Protein AF-A0A412ICL3-F1 (afdb_monomer_lite)

Structure (mmCIF, N/CA/C/O backbone):
data_AF-A0A412ICL3-F1
#
_entry.id   AF-A0A412ICL3-F1
#
loop_
_atom_site.group_PDB
_atom_site.id
_atom_site.type_symbol
_atom_site.label_atom_id
_atom_site.label_alt_id
_atom_site.label_comp_id
_atom_site.label_asym_id
_atom_site.label_entity_id
_atom_site.label_seq_id
_atom_site.pdbx_PDB_ins_code
_atom_site.Cartn_x
_atom_site.Cartn_y
_atom_site.Cartn_z
_atom_site.occupancy
_atom_site.B_iso_or_equiv
_atom_site.auth_seq_id
_atom_site.auth_comp_id
_atom_site.auth_asym_id
_atom_site.auth_atom_id
_atom_site.pdbx_PDB_model_num
ATOM 1 N N . MET A 1 1 ? 5.423 -1.480 -35.563 1.00 54.31 1 MET A N 1
ATOM 2 C CA . MET A 1 1 ? 4.633 -1.264 -34.331 1.00 54.31 1 MET A CA 1
ATOM 3 C C . MET A 1 1 ? 5.601 -0.682 -33.311 1.00 54.31 1 MET A C 1
ATOM 5 O O . MET A 1 1 ? 6.610 -1.328 -33.075 1.00 54.31 1 MET A O 1
ATOM 9 N N . THR A 1 2 ? 5.380 0.537 -32.817 1.00 77.00 2 THR A N 1
ATOM 10 C CA . THR A 1 2 ? 6.295 1.221 -31.877 1.00 77.00 2 THR A CA 1
ATOM 11 C C . THR A 1 2 ? 6.425 0.423 -30.576 1.00 77.00 2 THR A C 1
ATOM 13 O O . THR A 1 2 ? 5.401 -0.016 -30.040 1.00 77.00 2 THR A O 1
ATOM 16 N N . ARG A 1 3 ? 7.649 0.206 -30.070 1.00 87.50 3 ARG A N 1
ATOM 17 C CA . ARG A 1 3 ? 7.866 -0.495 -28.790 1.00 87.50 3 ARG A CA 1
ATOM 18 C C . ARG A 1 3 ? 7.231 0.288 -27.637 1.00 87.50 3 ARG A C 1
ATOM 20 O O . ARG A 1 3 ? 7.216 1.519 -27.618 1.00 87.50 3 ARG A O 1
ATOM 27 N N . ASN A 1 4 ? 6.714 -0.437 -26.648 1.00 91.62 4 ASN A N 1
ATOM 28 C CA . ASN A 1 4 ? 6.094 0.129 -25.451 1.00 91.62 4 ASN A CA 1
ATOM 29 C C . ASN A 1 4 ? 6.796 -0.430 -24.208 1.00 91.62 4 ASN A C 1
ATOM 31 O O . ASN A 1 4 ? 6.807 -1.645 -24.014 1.00 91.62 4 ASN A O 1
ATOM 35 N N . ILE A 1 5 ? 7.345 0.453 -23.367 1.00 94.81 5 ILE A N 1
ATOM 36 C CA . ILE A 1 5 ? 8.179 0.045 -22.229 1.00 94.81 5 ILE A CA 1
ATOM 37 C C . ILE A 1 5 ? 7.423 -0.787 -21.192 1.00 94.81 5 ILE A C 1
ATOM 39 O O . ILE A 1 5 ? 8.007 -1.704 -20.640 1.00 94.81 5 ILE A O 1
ATOM 43 N N . GLN A 1 6 ? 6.125 -0.555 -20.968 1.00 95.94 6 GLN A N 1
ATOM 44 C CA . GLN A 1 6 ? 5.335 -1.359 -20.027 1.00 95.94 6 GLN A CA 1
ATOM 45 C C . GLN A 1 6 ? 5.176 -2.799 -20.529 1.00 95.94 6 GLN A C 1
ATOM 47 O O . GLN A 1 6 ? 5.271 -3.746 -19.750 1.00 95.94 6 GLN A O 1
ATOM 52 N N . ARG A 1 7 ? 4.985 -2.989 -21.843 1.00 95.56 7 ARG A N 1
ATOM 53 C CA . ARG A 1 7 ? 4.931 -4.331 -22.448 1.00 95.56 7 ARG A CA 1
ATOM 54 C C . ARG A 1 7 ? 6.282 -5.034 -22.376 1.00 95.56 7 ARG A C 1
ATOM 56 O O . ARG A 1 7 ? 6.314 -6.225 -22.080 1.00 95.56 7 ARG A O 1
ATOM 63 N N . GLU A 1 8 ? 7.370 -4.321 -22.646 1.00 96.50 8 GLU A N 1
ATOM 64 C CA . GLU A 1 8 ? 8.720 -4.887 -22.569 1.00 96.50 8 GLU A CA 1
ATOM 65 C C . GLU A 1 8 ? 9.133 -5.183 -21.118 1.00 96.50 8 GLU A C 1
ATOM 67 O O . GLU A 1 8 ? 9.655 -6.259 -20.853 1.00 96.50 8 GLU A O 1
ATOM 72 N N . PHE A 1 9 ? 8.784 -4.319 -20.160 1.00 97.50 9 PHE A N 1
ATOM 73 C CA . PHE A 1 9 ? 8.940 -4.553 -18.721 1.00 97.50 9 PHE A CA 1
ATOM 74 C C . PHE A 1 9 ? 8.252 -5.849 -18.287 1.00 97.50 9 PHE A C 1
ATOM 76 O O . PHE A 1 9 ? 8.879 -6.703 -17.663 1.00 97.50 9 PHE A O 1
ATOM 83 N N . VAL A 1 10 ? 6.983 -6.037 -18.677 1.00 98.06 10 VAL A N 1
ATOM 84 C CA . VAL A 1 10 ? 6.248 -7.270 -18.371 1.00 98.06 10 VAL A CA 1
ATOM 85 C C . VAL A 1 10 ? 6.953 -8.483 -18.967 1.00 98.06 10 VAL A C 1
ATOM 87 O O . VAL A 1 10 ? 7.160 -9.456 -18.252 1.00 98.06 10 VAL A O 1
ATOM 90 N N . LYS A 1 11 ? 7.346 -8.444 -20.246 1.00 97.31 11 LYS A N 1
ATOM 91 C CA . LYS A 1 11 ? 8.053 -9.568 -20.883 1.00 97.31 11 LYS A CA 1
ATOM 92 C C . LYS A 1 11 ? 9.361 -9.903 -20.169 1.00 97.31 11 LYS A C 1
ATOM 94 O O . LYS A 1 11 ? 9.626 -11.074 -19.937 1.00 97.31 11 LYS A O 1
ATOM 99 N N . TYR A 1 12 ? 10.149 -8.885 -19.834 1.00 98.19 12 TYR A N 1
ATOM 100 C CA . TYR A 1 12 ? 11.478 -9.049 -19.254 1.00 98.19 12 TYR A CA 1
ATOM 101 C C . TYR A 1 12 ? 11.425 -9.605 -17.828 1.00 98.19 12 TYR A C 1
ATOM 103 O O . TYR A 1 12 ? 12.226 -10.460 -17.461 1.00 98.19 12 TYR A O 1
ATOM 111 N N . TYR A 1 13 ? 10.469 -9.140 -17.017 1.00 98.44 13 TYR A N 1
ATOM 112 C CA . TYR A 1 13 ? 10.414 -9.483 -15.597 1.00 98.44 13 TYR A CA 1
ATOM 113 C C . TYR A 1 13 ? 9.442 -10.600 -15.234 1.00 98.44 13 TYR A C 1
ATOM 115 O O . TYR A 1 13 ? 9.528 -11.092 -14.112 1.00 98.44 13 TYR A O 1
ATOM 123 N N . LYS A 1 14 ? 8.554 -11.030 -16.142 1.00 98.00 14 LYS A N 1
ATOM 124 C CA . LYS A 1 14 ? 7.496 -12.004 -15.830 1.00 98.00 14 LYS A CA 1
ATOM 125 C C . LYS A 1 14 ? 8.021 -13.260 -15.138 1.00 98.00 14 LYS A C 1
ATOM 127 O O . LYS A 1 14 ? 7.638 -13.507 -14.003 1.00 98.00 14 LYS A O 1
ATOM 132 N N . GLU A 1 15 ? 8.916 -14.006 -15.781 1.00 98.19 15 GLU A N 1
ATOM 133 C CA . GLU A 1 15 ? 9.411 -15.284 -15.242 1.00 98.19 15 GLU A CA 1
ATOM 134 C C . GLU A 1 15 ? 10.178 -15.088 -13.927 1.00 98.19 15 GLU A C 1
ATOM 136 O O . GLU A 1 15 ? 10.043 -15.859 -12.976 1.00 98.19 15 GLU A O 1
ATOM 141 N N . ARG A 1 16 ? 10.955 -14.003 -13.837 1.00 98.19 16 ARG A N 1
ATOM 142 C CA . ARG A 1 16 ? 11.721 -13.675 -12.633 1.00 98.19 16 ARG A CA 1
ATOM 143 C C . ARG A 1 16 ? 10.814 -13.344 -11.450 1.00 98.19 16 ARG A C 1
ATOM 145 O O . ARG A 1 16 ? 11.056 -13.827 -10.350 1.00 98.19 16 ARG A O 1
ATOM 152 N N . LEU A 1 17 ? 9.789 -12.524 -11.661 1.00 98.50 17 LEU A N 1
ATOM 153 C CA . LEU A 1 17 ? 8.833 -12.151 -10.621 1.00 98.50 17 LEU A CA 1
ATOM 154 C C . LEU A 1 17 ? 7.934 -13.335 -10.238 1.00 98.50 17 LEU A C 1
ATOM 156 O O . LEU A 1 17 ? 7.677 -13.528 -9.051 1.00 98.50 17 LEU A O 1
ATOM 160 N N . GLU A 1 18 ? 7.557 -14.183 -11.198 1.00 97.94 18 GLU A N 1
ATOM 161 C CA . GLU A 1 18 ? 6.859 -15.451 -10.939 1.00 97.94 18 GLU A CA 1
ATOM 162 C C . GLU A 1 18 ? 7.658 -16.361 -10.002 1.00 97.94 18 GLU A C 1
ATOM 164 O O . GLU A 1 18 ? 7.097 -16.896 -9.046 1.00 97.94 18 GLU A O 1
ATOM 169 N N . SER A 1 19 ? 8.983 -16.451 -10.173 1.00 98.00 19 SER A N 1
ATOM 170 C CA . SER A 1 19 ? 9.841 -17.224 -9.259 1.00 98.00 19 SER A CA 1
ATOM 171 C C . SER A 1 19 ? 9.875 -16.689 -7.816 1.00 98.00 19 SER A C 1
ATOM 173 O O . SER A 1 19 ? 10.284 -17.403 -6.904 1.00 98.00 19 SER A O 1
ATOM 175 N N . LEU A 1 20 ? 9.426 -15.448 -7.600 1.00 97.88 20 LEU A N 1
ATOM 176 C CA . LEU A 1 20 ? 9.343 -14.781 -6.295 1.00 97.88 20 LEU A CA 1
ATOM 177 C C . LEU A 1 20 ? 7.907 -14.732 -5.743 1.00 97.88 20 LEU A C 1
ATOM 179 O O . LEU A 1 20 ? 7.641 -14.025 -4.768 1.00 97.88 20 LEU A O 1
ATOM 183 N N . GLY A 1 21 ? 6.980 -15.463 -6.370 1.00 97.00 21 GLY A N 1
ATOM 184 C CA . GLY A 1 21 ? 5.577 -15.554 -5.963 1.00 97.00 21 GLY A CA 1
ATOM 185 C C . GLY A 1 21 ? 4.681 -14.434 -6.494 1.00 97.00 21 GLY A C 1
ATOM 186 O O . GLY A 1 21 ? 3.515 -14.364 -6.112 1.00 97.00 21 GLY A O 1
ATOM 187 N N . PHE A 1 22 ? 5.188 -13.554 -7.363 1.00 98.31 22 PHE A N 1
ATOM 188 C CA . PHE A 1 22 ? 4.353 -12.546 -8.011 1.00 98.31 22 PHE A CA 1
ATOM 189 C C . PHE A 1 22 ? 3.629 -13.125 -9.222 1.00 98.31 22 PHE A C 1
ATOM 191 O O . PHE A 1 22 ? 4.187 -13.861 -10.026 1.00 98.31 22 PHE A O 1
ATOM 198 N N . ILE A 1 23 ? 2.393 -12.702 -9.415 1.00 97.38 23 ILE A N 1
ATOM 199 C CA . ILE A 1 23 ? 1.550 -13.066 -10.540 1.00 97.38 23 ILE A CA 1
ATOM 200 C C . ILE A 1 23 ? 1.339 -11.817 -11.382 1.00 97.38 23 ILE A C 1
ATOM 202 O O . ILE A 1 23 ? 0.954 -10.757 -10.880 1.00 97.38 23 ILE A O 1
ATOM 206 N N . LYS A 1 24 ? 1.556 -11.934 -12.693 1.00 97.44 24 LYS A N 1
ATOM 207 C CA . LYS A 1 24 ? 1.139 -10.891 -13.628 1.00 97.44 24 LYS A CA 1
ATOM 208 C C . LYS A 1 24 ? -0.388 -10.834 -13.660 1.00 97.44 24 LYS A C 1
ATOM 210 O O . LYS A 1 24 ? -1.028 -11.765 -14.145 1.00 97.44 24 LYS A O 1
ATOM 215 N N . VAL A 1 25 ? -0.968 -9.714 -13.232 1.00 96.69 25 VAL A N 1
ATOM 216 C CA . VAL A 1 25 ? -2.426 -9.521 -13.272 1.00 96.69 25 VAL A CA 1
ATOM 217 C C . VAL A 1 25 ? -2.937 -9.615 -14.712 1.00 96.69 25 VAL A C 1
ATOM 219 O O . VAL A 1 25 ? -2.335 -9.033 -15.622 1.00 96.69 25 VAL A O 1
ATOM 222 N N . LYS A 1 26 ? -4.044 -10.331 -14.940 1.00 91.62 26 LYS A N 1
ATOM 223 C CA . LYS A 1 26 ? -4.663 -10.413 -16.269 1.00 91.62 26 LYS A CA 1
ATOM 224 C C . LYS A 1 26 ? -5.126 -9.026 -16.719 1.00 91.62 26 LYS A C 1
ATOM 226 O O . LYS A 1 26 ? -5.848 -8.343 -16.004 1.00 91.62 26 LYS A O 1
ATOM 231 N N . GLY A 1 27 ? -4.730 -8.619 -17.923 1.00 89.69 27 GLY A N 1
ATOM 232 C CA . GLY A 1 27 ? -5.118 -7.334 -18.505 1.00 89.69 27 GLY A CA 1
ATOM 233 C C . GLY A 1 27 ? -3.955 -6.598 -19.163 1.00 89.69 27 GLY A C 1
ATOM 234 O O . GLY A 1 27 ? -2.847 -7.120 -19.285 1.00 89.69 27 GLY A O 1
ATOM 235 N N . ARG A 1 28 ? -4.229 -5.369 -19.616 1.00 91.81 28 ARG A N 1
ATOM 236 C CA . ARG A 1 28 ? -3.257 -4.536 -20.350 1.00 91.81 28 ARG A CA 1
ATOM 237 C C . ARG A 1 28 ? -2.200 -3.880 -19.459 1.00 91.81 28 ARG A C 1
ATOM 239 O O . ARG A 1 28 ? -1.145 -3.501 -19.953 1.00 91.81 28 ARG A O 1
ATOM 246 N N . GLN A 1 29 ? -2.516 -3.701 -18.182 1.00 95.81 29 GLN A N 1
ATOM 247 C CA . GLN A 1 29 ? -1.737 -2.889 -17.253 1.00 95.81 29 GLN A CA 1
ATOM 248 C C . GLN A 1 29 ? -0.547 -3.682 -16.710 1.00 95.81 29 GLN A C 1
ATOM 250 O O . GLN A 1 29 ? -0.670 -4.899 -16.565 1.00 95.81 29 GLN A O 1
ATOM 255 N N . PRO A 1 30 ? 0.587 -3.050 -16.373 1.00 96.88 30 PRO A N 1
ATOM 256 C CA . PRO A 1 30 ? 1.814 -3.751 -15.992 1.00 96.88 30 PRO A CA 1
ATOM 257 C C . PRO A 1 30 ? 1.873 -4.205 -14.520 1.00 96.88 30 PRO A C 1
ATOM 259 O O . PRO A 1 30 ? 2.963 -4.393 -13.995 1.00 96.88 30 PRO A O 1
ATOM 262 N N . TYR A 1 31 ? 0.731 -4.443 -13.864 1.00 97.94 31 TYR A N 1
ATOM 263 C CA . TYR A 1 31 ? 0.708 -4.909 -12.474 1.00 97.94 31 TYR A CA 1
ATOM 264 C C . TYR A 1 31 ? 1.216 -6.340 -12.313 1.00 97.94 31 TYR A C 1
ATOM 266 O O . TYR A 1 31 ? 0.745 -7.261 -12.999 1.00 97.94 31 TYR A O 1
ATOM 274 N N . PHE A 1 32 ? 2.098 -6.506 -11.338 1.00 98.56 32 PHE A N 1
ATOM 275 C CA . PHE A 1 32 ? 2.490 -7.756 -10.710 1.00 98.56 32 PHE A CA 1
ATOM 276 C C . PHE A 1 32 ? 2.055 -7.721 -9.250 1.00 98.56 32 PHE A C 1
ATOM 278 O O . PHE A 1 32 ? 2.282 -6.725 -8.564 1.00 98.56 32 PHE A O 1
ATOM 285 N N . VAL A 1 33 ? 1.442 -8.799 -8.773 1.00 98.12 33 VAL A N 1
ATOM 286 C CA . VAL A 1 33 ? 0.949 -8.879 -7.395 1.00 98.12 33 VAL A CA 1
ATOM 287 C C . VAL A 1 33 ? 1.388 -10.162 -6.719 1.00 98.12 33 VAL A C 1
ATOM 289 O O . VAL A 1 33 ? 1.400 -11.211 -7.352 1.00 98.12 33 VAL A O 1
ATOM 292 N N . ARG A 1 34 ? 1.720 -10.098 -5.435 1.00 97.50 34 ARG A N 1
ATOM 293 C CA . ARG A 1 34 ? 1.995 -11.272 -4.600 1.00 97.50 34 ARG A CA 1
ATOM 294 C C . ARG A 1 34 ? 1.038 -11.252 -3.419 1.00 97.50 34 ARG A C 1
ATOM 296 O O . ARG A 1 34 ? 0.987 -10.259 -2.700 1.00 97.50 34 ARG A O 1
ATOM 303 N N . LEU A 1 35 ? 0.285 -12.333 -3.248 1.00 97.38 35 LEU A N 1
ATOM 304 C CA . LEU A 1 35 ? -0.629 -12.503 -2.124 1.00 97.38 35 LEU A CA 1
ATOM 305 C C . LEU A 1 35 ? 0.128 -13.111 -0.939 1.00 97.38 35 LEU A C 1
ATOM 307 O O . LEU A 1 35 ? 0.885 -14.066 -1.109 1.00 97.38 35 LEU A O 1
ATOM 311 N N . VAL A 1 36 ? -0.094 -12.566 0.249 1.00 97.19 36 VAL A N 1
ATOM 312 C CA . VAL A 1 36 ? 0.479 -13.028 1.511 1.00 97.19 36 VAL A CA 1
ATOM 313 C C . VAL A 1 36 ? -0.666 -13.332 2.473 1.00 97.19 36 VAL A C 1
ATOM 315 O O . VAL A 1 36 ? -1.570 -12.516 2.658 1.00 97.19 36 VAL A O 1
ATOM 318 N N . ASN A 1 37 ? -0.651 -14.540 3.044 1.00 95.00 37 ASN A N 1
ATOM 319 C CA . ASN A 1 37 ? -1.631 -15.030 4.023 1.00 95.00 37 ASN A CA 1
ATOM 320 C C . ASN A 1 37 ? -3.106 -14.890 3.602 1.00 95.00 37 ASN A C 1
ATOM 322 O O . ASN A 1 37 ? -3.981 -14.732 4.445 1.00 95.00 37 ASN A O 1
ATOM 326 N N . ASN A 1 38 ? -3.387 -14.959 2.297 1.00 94.69 38 ASN A N 1
ATOM 327 C CA . ASN A 1 38 ? -4.728 -14.787 1.727 1.00 94.69 38 ASN A CA 1
ATOM 328 C C . ASN A 1 38 ? -5.413 -13.448 2.070 1.00 94.69 38 ASN A C 1
ATOM 330 O O . ASN A 1 38 ? -6.631 -13.339 1.953 1.00 94.69 38 ASN A O 1
ATOM 334 N N . GLU A 1 39 ? -4.658 -12.416 2.464 1.00 96.19 39 GLU A N 1
ATOM 335 C CA . GLU A 1 39 ? -5.253 -11.126 2.840 1.00 96.19 39 GLU A CA 1
ATOM 336 C C . GLU A 1 39 ? -4.421 -9.887 2.486 1.00 96.19 39 GLU A C 1
ATOM 338 O O . GLU A 1 39 ? -5.005 -8.834 2.235 1.00 96.19 39 GLU A O 1
ATOM 343 N N . ILE A 1 40 ? -3.092 -9.994 2.408 1.00 98.19 40 ILE A N 1
ATOM 344 C CA . ILE A 1 40 ? -2.194 -8.875 2.081 1.00 98.19 40 ILE A CA 1
ATOM 345 C C . ILE A 1 40 ? -1.722 -9.000 0.634 1.00 98.19 40 ILE A C 1
ATOM 347 O O . ILE A 1 40 ? -1.344 -10.077 0.177 1.00 98.19 40 ILE A O 1
ATOM 351 N N . ILE A 1 41 ? -1.709 -7.888 -0.092 1.00 98.06 41 ILE A N 1
ATOM 352 C CA . ILE A 1 41 ? -1.363 -7.824 -1.508 1.00 98.06 41 ILE A CA 1
ATOM 353 C C . ILE A 1 41 ? -0.163 -6.901 -1.668 1.00 98.06 41 ILE A C 1
ATOM 355 O O . ILE A 1 41 ? -0.252 -5.691 -1.463 1.00 98.06 41 ILE A O 1
ATOM 359 N N . HIS A 1 42 ? 0.966 -7.470 -2.077 1.00 98.12 42 HIS A N 1
ATOM 360 C CA . HIS A 1 42 ? 2.133 -6.699 -2.493 1.00 98.12 42 HIS A CA 1
ATOM 361 C C . HIS A 1 42 ? 1.988 -6.366 -3.965 1.00 98.12 42 HIS A C 1
ATOM 363 O O . HIS A 1 42 ? 1.773 -7.268 -4.774 1.00 98.12 42 HIS A O 1
ATOM 369 N N . ILE A 1 43 ? 2.118 -5.095 -4.320 1.00 97.81 43 ILE A N 1
ATOM 370 C CA . ILE A 1 43 ? 1.854 -4.599 -5.669 1.00 97.81 43 ILE A CA 1
ATOM 371 C C . ILE A 1 43 ? 3.135 -3.993 -6.225 1.00 97.81 43 ILE A C 1
ATOM 373 O O . ILE A 1 43 ? 3.710 -3.097 -5.620 1.00 97.81 43 ILE A O 1
ATOM 377 N N . LEU A 1 44 ? 3.560 -4.446 -7.399 1.00 97.88 44 LEU A N 1
ATOM 378 C CA . LEU A 1 44 ? 4.651 -3.861 -8.171 1.00 97.88 44 LEU A CA 1
ATOM 379 C C . LEU A 1 44 ? 4.127 -3.504 -9.560 1.00 97.88 44 LEU A C 1
ATOM 381 O O . LEU A 1 44 ? 3.467 -4.316 -10.211 1.00 97.88 44 LEU A O 1
ATOM 385 N N . THR A 1 45 ? 4.424 -2.305 -10.043 1.00 97.44 45 THR A N 1
ATOM 386 C CA . THR A 1 45 ? 4.001 -1.878 -11.378 1.00 97.44 45 THR A CA 1
ATOM 387 C C . THR A 1 45 ? 4.961 -0.854 -11.976 1.00 97.44 45 THR A C 1
ATOM 389 O O . THR A 1 45 ? 5.955 -0.464 -11.361 1.00 97.44 45 THR A O 1
ATOM 392 N N . LEU A 1 46 ? 4.676 -0.456 -13.213 1.00 95.88 46 LEU A N 1
ATOM 393 C CA . LEU A 1 46 ? 5.433 0.546 -13.949 1.00 95.88 46 LEU A CA 1
ATOM 394 C C . LEU A 1 46 ? 4.476 1.576 -14.547 1.00 95.88 46 LEU A C 1
ATOM 396 O O . LEU A 1 46 ? 3.689 1.237 -15.437 1.00 95.88 46 LEU A O 1
ATOM 400 N N . ASP A 1 47 ? 4.577 2.831 -14.122 1.00 93.00 47 ASP A N 1
ATOM 401 C CA . ASP A 1 47 ? 3.881 3.936 -14.778 1.00 93.00 47 ASP A CA 1
ATOM 402 C C . ASP A 1 47 ? 4.772 4.635 -15.812 1.00 93.00 47 ASP A C 1
ATOM 404 O O . ASP A 1 47 ? 6.001 4.508 -15.816 1.00 93.00 47 ASP A O 1
ATOM 408 N N . THR A 1 48 ? 4.145 5.370 -16.728 1.00 91.38 48 THR A N 1
ATOM 409 C CA . THR A 1 48 ? 4.846 6.176 -17.734 1.00 91.38 48 THR A CA 1
ATOM 410 C C . THR A 1 48 ? 4.246 7.567 -17.824 1.00 91.38 48 THR A C 1
ATOM 412 O O . THR A 1 48 ? 3.026 7.716 -17.833 1.00 91.38 48 THR A O 1
ATOM 415 N N . GLY A 1 49 ? 5.098 8.579 -17.972 1.00 84.81 49 GLY A N 1
ATOM 416 C CA . GLY A 1 49 ? 4.680 9.978 -17.966 1.00 84.81 49 GLY A CA 1
ATOM 417 C C . GLY A 1 49 ? 5.337 10.830 -19.047 1.00 84.81 49 GLY A C 1
ATOM 418 O O . GLY A 1 49 ? 6.084 10.349 -19.905 1.00 84.81 49 GLY A O 1
ATOM 419 N N . MET A 1 50 ? 5.049 12.132 -18.991 1.00 77.69 50 MET A N 1
ATOM 420 C CA . MET A 1 50 ? 5.767 13.134 -19.779 1.00 77.69 50 MET A CA 1
ATOM 421 C C . MET A 1 50 ? 7.141 13.382 -19.157 1.00 77.69 50 MET A C 1
ATOM 423 O O . MET A 1 50 ? 7.255 13.548 -17.945 1.00 77.69 50 MET A O 1
ATOM 427 N N . SER A 1 51 ? 8.180 13.409 -19.987 1.00 81.75 51 SER A N 1
ATOM 428 C CA . SER A 1 51 ? 9.541 13.690 -19.538 1.00 81.75 51 SER A CA 1
ATOM 429 C C . SER A 1 51 ? 9.821 15.190 -19.531 1.00 81.75 51 SER A C 1
ATOM 431 O O . SER A 1 51 ? 9.416 15.895 -20.451 1.00 81.75 51 SER A O 1
ATOM 433 N N . ALA A 1 52 ? 10.578 15.656 -18.536 1.00 78.12 52 ALA A N 1
ATOM 434 C CA . ALA A 1 52 ? 11.186 16.988 -18.544 1.00 78.12 52 ALA A CA 1
ATOM 435 C C . ALA A 1 52 ? 12.471 17.056 -19.398 1.00 78.12 52 ALA A C 1
ATOM 437 O O . ALA A 1 52 ? 13.015 18.137 -19.602 1.00 78.12 52 ALA A O 1
ATOM 438 N N . LYS A 1 53 ? 12.978 15.910 -19.877 1.00 82.94 53 LYS A N 1
ATOM 439 C CA . LYS A 1 53 ? 14.196 15.813 -20.682 1.00 82.94 53 LYS A CA 1
ATOM 440 C C . LYS A 1 53 ? 13.833 15.715 -22.161 1.00 82.94 53 LYS A C 1
ATOM 442 O O . LYS A 1 53 ? 13.232 14.730 -22.596 1.00 82.94 53 LYS A O 1
ATOM 447 N N . ASP A 1 54 ? 14.237 16.719 -22.933 1.00 85.44 54 ASP A N 1
ATOM 448 C CA . ASP A 1 54 ? 13.898 16.827 -24.353 1.00 85.44 54 ASP A CA 1
ATOM 449 C C . ASP A 1 54 ? 14.263 15.568 -25.146 1.00 85.44 54 ASP A C 1
ATOM 451 O O . ASP A 1 54 ? 15.397 15.083 -25.134 1.00 85.44 54 ASP A O 1
ATOM 455 N N . GLY A 1 55 ? 13.271 15.033 -25.858 1.00 86.88 55 GLY A N 1
ATOM 456 C CA . GLY A 1 55 ? 13.421 13.838 -26.685 1.00 86.88 55 GLY A CA 1
ATOM 457 C C . GLY A 1 55 ? 13.469 12.514 -25.914 1.00 86.88 55 GLY A C 1
ATOM 458 O O . GLY A 1 55 ? 13.731 11.486 -26.538 1.00 86.88 55 GLY A O 1
ATOM 459 N N . TYR A 1 56 ? 13.216 12.509 -24.602 1.00 90.62 56 TYR A N 1
ATOM 460 C CA . TYR A 1 56 ? 13.090 11.295 -23.792 1.00 90.62 56 TYR A CA 1
ATOM 461 C C . TYR A 1 56 ? 11.639 11.056 -23.368 1.00 90.62 56 TYR A C 1
ATOM 463 O O . TYR A 1 56 ? 10.818 11.966 -23.276 1.00 90.62 56 TYR A O 1
ATOM 471 N N . LYS A 1 57 ? 11.325 9.794 -23.085 1.00 91.88 57 LYS A N 1
ATOM 472 C CA . LYS A 1 57 ? 10.165 9.389 -22.288 1.00 91.88 57 LYS A CA 1
ATOM 473 C C . LYS A 1 57 ? 10.633 9.097 -20.867 1.00 91.88 57 LYS A C 1
ATOM 475 O O . LYS A 1 57 ? 11.827 8.904 -20.639 1.00 91.88 57 LYS A O 1
ATOM 480 N N . VAL A 1 58 ? 9.704 9.050 -19.919 1.00 91.69 58 VAL A N 1
ATOM 481 C CA . VAL A 1 58 ? 10.007 8.677 -18.534 1.00 91.69 58 VAL A CA 1
ATOM 482 C C . VAL A 1 58 ? 9.128 7.513 -18.090 1.00 91.69 58 VAL A C 1
ATOM 484 O O . VAL A 1 58 ? 7.954 7.423 -18.465 1.00 91.69 58 VAL A O 1
ATOM 487 N N . ALA A 1 59 ? 9.732 6.594 -17.346 1.00 92.69 59 ALA A N 1
ATOM 488 C CA . ALA A 1 59 ? 9.059 5.510 -16.656 1.00 92.69 59 ALA A CA 1
ATOM 489 C C . ALA A 1 59 ? 9.405 5.548 -15.164 1.00 92.69 59 ALA A C 1
ATOM 491 O O . ALA A 1 59 ? 10.501 5.967 -14.777 1.00 92.69 59 ALA A O 1
ATOM 492 N N . HIS A 1 60 ? 8.463 5.097 -14.345 1.00 91.12 60 HIS A N 1
ATOM 493 C CA . HIS A 1 60 ? 8.553 5.134 -12.891 1.00 91.12 60 HIS A CA 1
ATOM 494 C C . HIS A 1 60 ? 8.131 3.779 -12.343 1.00 91.12 60 HIS A C 1
ATOM 496 O O . HIS A 1 60 ? 7.063 3.275 -12.691 1.00 91.12 60 HIS A O 1
ATOM 502 N N . LEU A 1 61 ? 8.986 3.174 -11.519 1.00 95.25 61 LEU A N 1
ATOM 503 C CA . LEU A 1 61 ? 8.585 2.010 -10.740 1.00 95.25 61 LEU A CA 1
ATOM 504 C C . LEU A 1 61 ? 7.680 2.484 -9.609 1.00 95.25 61 LEU A C 1
ATOM 506 O O . LEU A 1 61 ? 8.010 3.441 -8.910 1.00 95.25 61 LEU A O 1
ATOM 510 N N . GLU A 1 62 ? 6.582 1.778 -9.403 1.00 95.44 62 GLU A N 1
ATOM 511 C CA . GLU A 1 62 ? 5.657 2.049 -8.312 1.00 95.44 62 GLU A CA 1
ATOM 512 C C . GLU A 1 62 ? 5.411 0.766 -7.524 1.00 95.44 62 GLU A C 1
ATOM 514 O O . GLU A 1 62 ? 5.342 -0.332 -8.093 1.00 95.44 62 GLU A O 1
ATOM 519 N N . CYS A 1 63 ? 5.283 0.908 -6.208 1.00 95.94 63 CYS A N 1
ATOM 520 C CA . CYS A 1 63 ? 4.980 -0.192 -5.308 1.00 95.94 63 CYS A CA 1
ATOM 521 C C . CYS A 1 63 ? 3.855 0.158 -4.340 1.00 95.94 63 CYS A C 1
ATOM 523 O O . CYS A 1 63 ? 3.642 1.321 -4.024 1.00 95.94 63 CYS A O 1
ATOM 525 N N . GLY A 1 64 ? 3.142 -0.842 -3.838 1.00 95.75 64 GLY A N 1
ATOM 526 C CA . GLY A 1 64 ? 2.101 -0.631 -2.840 1.00 95.75 64 GLY A CA 1
ATOM 527 C C . GLY A 1 64 ? 1.851 -1.865 -1.995 1.00 95.75 64 GLY A C 1
ATOM 528 O O . GLY A 1 64 ? 2.174 -2.985 -2.399 1.00 95.75 64 GLY A O 1
ATOM 529 N N . ILE A 1 65 ? 1.259 -1.634 -0.832 1.00 96.19 65 ILE A N 1
ATOM 530 C CA . ILE A 1 65 ? 0.641 -2.661 -0.007 1.00 96.19 65 ILE A CA 1
ATOM 531 C C . ILE A 1 65 ? -0.849 -2.340 0.047 1.00 96.19 65 ILE A C 1
ATOM 533 O O . ILE A 1 65 ? -1.220 -1.220 0.387 1.00 96.19 65 ILE A O 1
ATOM 537 N N . ALA A 1 66 ? -1.675 -3.325 -0.284 1.00 95.88 66 ALA A N 1
ATOM 538 C CA . ALA A 1 66 ? -3.120 -3.266 -0.108 1.00 95.88 66 ALA A CA 1
ATOM 539 C C . ALA A 1 66 ? -3.596 -4.500 0.655 1.00 95.88 66 ALA A C 1
ATOM 541 O O . ALA A 1 66 ? -2.884 -5.508 0.719 1.00 95.88 66 ALA A O 1
ATOM 542 N N . THR A 1 67 ? -4.803 -4.447 1.203 1.00 97.38 67 THR A N 1
ATOM 543 C CA . THR A 1 67 ? -5.433 -5.619 1.818 1.00 97.38 67 THR A CA 1
ATOM 544 C C . THR A 1 67 ? -6.736 -5.962 1.116 1.00 97.38 67 THR A C 1
ATOM 546 O O . THR A 1 67 ? -7.348 -5.127 0.457 1.00 97.38 67 THR A O 1
ATOM 549 N N . VAL A 1 68 ? -7.210 -7.194 1.284 1.00 97.56 68 VAL A N 1
ATOM 550 C CA . VAL A 1 68 ? -8.547 -7.603 0.813 1.00 97.56 68 VAL A CA 1
ATOM 551 C C . VAL A 1 68 ? -9.680 -6.794 1.457 1.00 97.56 68 VAL A C 1
ATOM 553 O O . VAL A 1 68 ? -10.801 -6.828 0.966 1.00 97.56 68 VAL A O 1
ATOM 556 N N . TYR A 1 69 ? -9.397 -6.046 2.523 1.00 96.62 69 TYR A N 1
ATOM 557 C CA . TYR A 1 69 ? -10.348 -5.206 3.249 1.00 96.62 69 TYR A CA 1
ATOM 558 C C . TYR A 1 69 ? -10.434 -3.771 2.727 1.00 96.62 69 TYR A C 1
ATOM 560 O O . TYR A 1 69 ? -11.269 -3.005 3.211 1.00 96.62 69 TYR A O 1
ATOM 568 N N . ARG A 1 70 ? -9.571 -3.415 1.768 1.00 93.94 70 ARG A N 1
ATOM 569 C CA . ARG A 1 70 ? -9.530 -2.101 1.136 1.00 93.94 70 ARG A CA 1
ATOM 570 C C . ARG A 1 70 ? -10.893 -1.701 0.573 1.00 93.94 70 ARG A C 1
ATOM 572 O O . ARG A 1 70 ? -11.643 -2.550 0.104 1.00 93.94 70 ARG A O 1
ATOM 579 N N . GLN A 1 71 ? -11.192 -0.413 0.530 1.00 92.44 71 GLN A N 1
ATOM 580 C CA . GLN A 1 71 ? -12.386 0.099 -0.132 1.00 92.44 71 GLN A CA 1
ATOM 581 C C . GLN A 1 71 ? -12.545 -0.368 -1.579 1.00 92.44 71 GLN A C 1
ATOM 583 O O . GLN A 1 71 ? -13.542 -1.010 -1.871 1.00 92.44 71 GLN A O 1
ATOM 588 N N . GLU A 1 72 ? -11.601 -0.174 -2.490 1.00 91.50 72 GLU A N 1
ATOM 589 C CA . GLU A 1 72 ? -11.723 -0.764 -3.829 1.00 91.50 72 GLU A CA 1
ATOM 590 C C . GLU A 1 72 ? -10.432 -1.464 -4.237 1.00 91.50 72 GLU A C 1
ATOM 592 O O . GLU A 1 72 ? -9.339 -1.013 -3.922 1.00 91.50 72 GLU A O 1
ATOM 597 N N . ILE A 1 73 ? -10.547 -2.581 -4.962 1.00 94.88 73 ILE A N 1
ATOM 598 C CA . ILE A 1 73 ? -9.434 -3.171 -5.708 1.00 94.88 73 ILE A CA 1
ATOM 599 C C . ILE A 1 73 ? -9.784 -3.207 -7.197 1.00 94.88 73 ILE A C 1
ATOM 601 O O . ILE A 1 73 ? -10.785 -3.787 -7.607 1.00 94.88 73 ILE A O 1
ATOM 605 N N . ASN A 1 74 ? -8.927 -2.607 -8.024 1.00 94.50 74 ASN A N 1
ATOM 606 C CA . ASN A 1 74 ? -9.166 -2.372 -9.434 1.00 94.50 74 ASN A CA 1
ATOM 607 C C . ASN A 1 74 ? -7.834 -2.238 -10.179 1.00 94.50 74 ASN A C 1
ATOM 609 O O . ASN A 1 74 ? -7.268 -1.165 -10.349 1.00 94.50 74 ASN A O 1
ATOM 613 N N . PHE A 1 75 ? -7.329 -3.359 -10.675 1.00 96.00 75 PHE A N 1
ATOM 614 C CA . PHE A 1 75 ? -6.128 -3.423 -11.508 1.00 96.00 75 PHE A CA 1
ATOM 615 C C . PHE A 1 75 ? -6.419 -3.246 -13.010 1.00 96.00 75 PHE A C 1
ATOM 617 O O . PHE A 1 75 ? -5.539 -3.464 -13.850 1.00 96.00 75 PHE A O 1
ATOM 624 N N . SER A 1 76 ? -7.654 -2.882 -13.384 1.00 94.94 76 SER A N 1
ATOM 625 C CA . SER A 1 76 ? -8.020 -2.638 -14.788 1.00 94.94 76 SER A CA 1
ATOM 626 C C . SER A 1 76 ? -7.623 -1.231 -15.263 1.00 94.94 76 SER A C 1
ATOM 628 O O . SER A 1 76 ? -7.330 -1.013 -16.452 1.00 94.94 76 SER A O 1
ATOM 630 N N . VAL A 1 77 ? -7.546 -0.282 -14.329 1.00 94.38 77 VAL A N 1
ATOM 631 C CA . VAL A 1 77 ? -7.136 1.107 -14.565 1.00 94.38 77 VAL A CA 1
ATOM 632 C C . VAL A 1 77 ? -5.613 1.244 -14.616 1.00 94.38 77 VAL A C 1
ATOM 634 O O . VAL A 1 77 ? -4.880 0.298 -14.352 1.00 94.38 77 VAL A O 1
ATOM 637 N N . THR A 1 78 ? -5.100 2.379 -15.090 1.00 93.62 78 THR A N 1
ATOM 638 C CA . THR A 1 78 ? -3.639 2.580 -15.161 1.00 93.62 78 THR A CA 1
ATOM 639 C C . THR A 1 78 ? -3.060 2.807 -13.762 1.00 93.62 78 THR A C 1
ATOM 641 O O . THR A 1 78 ? -3.779 3.362 -12.938 1.00 93.62 78 THR A O 1
ATOM 644 N N . PRO A 1 79 ? -1.762 2.530 -13.526 1.00 93.75 79 PRO A N 1
ATOM 645 C CA . PRO A 1 79 ? -1.074 2.865 -12.269 1.00 93.75 79 PRO A CA 1
ATOM 646 C C . PRO A 1 79 ? -1.368 4.276 -11.757 1.00 93.75 79 PRO A C 1
ATOM 648 O O . PRO A 1 79 ? -1.800 4.435 -10.623 1.00 93.75 79 PRO A O 1
ATOM 651 N N . LYS A 1 80 ? -1.341 5.268 -12.655 1.00 91.06 80 LYS A N 1
ATOM 652 C CA . LYS A 1 80 ? -1.735 6.651 -12.362 1.00 91.06 80 LYS A CA 1
ATOM 653 C C . LYS A 1 80 ? -3.108 6.842 -11.687 1.00 91.06 80 LYS A C 1
ATOM 655 O O . LYS A 1 80 ? -3.269 7.812 -10.959 1.00 91.06 80 LYS A O 1
ATOM 660 N N . HIS A 1 81 ? -4.099 5.996 -11.975 1.00 90.81 81 HIS A N 1
ATOM 661 C CA . HIS A 1 81 ? -5.435 6.089 -11.366 1.00 90.81 81 HIS A CA 1
ATOM 662 C C . HIS A 1 81 ? -5.504 5.431 -9.981 1.00 90.81 81 HIS A C 1
ATOM 664 O O . HIS A 1 81 ? -6.445 5.721 -9.263 1.00 90.81 81 HIS A O 1
ATOM 670 N N . ASN A 1 82 ? -4.514 4.607 -9.620 1.00 91.06 82 ASN A N 1
ATOM 671 C CA . ASN A 1 82 ? -4.349 4.020 -8.284 1.00 91.06 82 ASN A CA 1
ATOM 672 C C . ASN A 1 82 ? -3.151 4.667 -7.558 1.00 91.06 82 ASN A C 1
ATOM 674 O O . ASN A 1 82 ? -2.442 4.016 -6.787 1.00 91.06 82 ASN A O 1
ATOM 678 N N . ASN A 1 83 ? -2.825 5.924 -7.871 1.00 85.19 83 ASN A N 1
ATOM 679 C CA . ASN A 1 83 ? -1.648 6.613 -7.322 1.00 85.19 83 ASN A CA 1
ATOM 680 C C . ASN A 1 83 ? -1.768 6.921 -5.819 1.00 85.19 83 ASN A C 1
ATOM 682 O O . ASN A 1 83 ? -0.793 7.268 -5.162 1.00 85.19 83 ASN A O 1
ATOM 686 N N . ASP A 1 84 ? -2.973 6.804 -5.294 1.00 82.50 84 ASP A N 1
ATOM 687 C CA . ASP A 1 84 ? -3.360 6.864 -3.899 1.00 82.50 84 ASP A CA 1
ATOM 688 C C . ASP A 1 84 ? -3.068 5.547 -3.153 1.00 82.50 84 ASP A C 1
ATOM 690 O O . ASP A 1 84 ? -2.968 5.536 -1.923 1.00 82.50 84 ASP A O 1
ATOM 694 N N . TRP A 1 85 ? -2.847 4.448 -3.886 1.00 79.06 85 TRP A N 1
ATOM 695 C CA . TRP A 1 85 ? -2.456 3.126 -3.364 1.00 79.06 85 TRP A CA 1
ATOM 696 C C . TRP A 1 85 ? -0.942 2.967 -3.425 1.00 79.06 85 TRP A C 1
ATOM 698 O O . TRP A 1 85 ? -0.319 2.292 -2.600 1.00 79.06 85 TRP A O 1
ATOM 708 N N . LEU A 1 86 ? -0.361 3.573 -4.457 1.00 92.19 86 LEU A N 1
ATOM 709 C CA . LEU A 1 86 ? 0.998 3.339 -4.886 1.00 92.19 86 LEU A CA 1
ATOM 710 C C . LEU A 1 86 ? 1.953 4.425 -4.393 1.00 92.19 86 LEU A C 1
ATOM 712 O O . LEU A 1 86 ? 1.640 5.603 -4.241 1.00 92.19 86 LEU A O 1
ATOM 716 N N . VAL A 1 87 ? 3.181 3.999 -4.162 1.00 92.06 87 VAL A N 1
ATOM 717 C CA . VAL A 1 87 ? 4.306 4.818 -3.758 1.00 92.06 87 VAL A CA 1
ATOM 718 C C . VAL A 1 87 ? 5.327 4.726 -4.881 1.00 92.06 87 VAL A C 1
ATOM 720 O O . VAL A 1 87 ? 5.883 3.664 -5.161 1.00 92.06 87 VAL A O 1
ATOM 723 N N . ASP A 1 88 ? 5.571 5.860 -5.533 1.00 90.81 88 ASP A N 1
ATOM 724 C CA . ASP A 1 88 ? 6.647 5.996 -6.513 1.00 90.81 88 ASP A CA 1
ATOM 725 C C . ASP A 1 88 ? 8.000 5.625 -5.884 1.00 90.81 88 ASP A C 1
ATOM 727 O O . ASP A 1 88 ? 8.291 5.983 -4.736 1.00 90.81 88 ASP A O 1
ATOM 731 N N . TYR A 1 89 ? 8.852 4.926 -6.641 1.00 90.94 89 TYR A N 1
ATOM 732 C CA . TYR A 1 89 ? 10.129 4.425 -6.134 1.00 90.94 89 TYR A CA 1
ATOM 733 C C . TYR A 1 89 ? 11.036 5.534 -5.605 1.00 90.94 89 TYR A C 1
ATOM 735 O O . TYR A 1 89 ? 11.770 5.327 -4.644 1.00 90.94 89 TYR A O 1
ATOM 743 N N . THR A 1 90 ? 10.974 6.729 -6.187 1.00 87.81 90 THR A N 1
ATOM 744 C CA . THR A 1 90 ? 11.737 7.883 -5.708 1.00 87.81 90 THR A CA 1
ATOM 745 C C . THR A 1 90 ? 11.261 8.295 -4.318 1.00 87.81 90 THR A C 1
ATOM 747 O O . THR A 1 90 ? 12.082 8.493 -3.417 1.00 87.81 90 THR A O 1
ATOM 750 N N . LYS A 1 91 ? 9.938 8.371 -4.106 1.00 86.44 91 LYS A N 1
ATOM 751 C CA . LYS A 1 91 ? 9.343 8.649 -2.786 1.00 86.44 91 LYS A CA 1
ATOM 752 C C . LYS A 1 91 ? 9.708 7.555 -1.781 1.00 86.44 91 LYS A C 1
ATOM 754 O O . LYS A 1 91 ? 10.144 7.882 -0.675 1.00 86.44 91 LYS A O 1
ATOM 759 N N . PHE A 1 92 ? 9.575 6.290 -2.177 1.00 89.88 92 PHE A N 1
ATOM 760 C CA . PHE A 1 92 ? 9.942 5.127 -1.371 1.00 89.88 92 PHE A CA 1
ATOM 761 C C . PHE A 1 92 ? 11.417 5.179 -0.946 1.00 89.88 92 PHE A C 1
ATOM 763 O O . PHE A 1 92 ? 11.727 5.217 0.245 1.00 89.88 92 PHE A O 1
ATOM 770 N N . PHE A 1 93 ? 12.327 5.274 -1.918 1.00 89.19 93 PHE A N 1
ATOM 771 C CA . PHE A 1 93 ? 13.771 5.300 -1.707 1.00 89.19 93 PHE A CA 1
ATOM 772 C C . PHE A 1 93 ? 14.182 6.465 -0.806 1.00 89.19 93 PHE A C 1
ATOM 774 O O . PHE A 1 93 ? 15.003 6.288 0.094 1.00 89.19 93 PHE A O 1
ATOM 781 N N . ARG A 1 94 ? 13.574 7.644 -0.993 1.00 86.56 94 ARG A N 1
ATOM 782 C CA . ARG A 1 94 ? 13.808 8.801 -0.127 1.00 86.56 94 ARG A CA 1
ATOM 783 C C 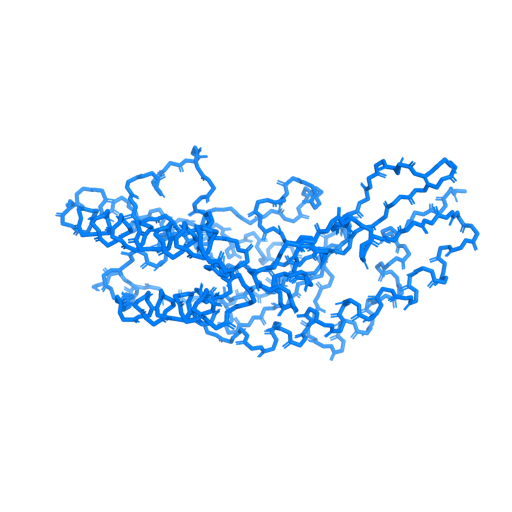. ARG A 1 94 ? 13.372 8.533 1.308 1.00 86.56 94 ARG A C 1
ATOM 785 O O . ARG A 1 94 ? 14.160 8.747 2.219 1.00 86.56 94 ARG A O 1
ATOM 792 N N . LYS A 1 95 ? 12.140 8.064 1.523 1.00 87.25 95 LYS A N 1
ATOM 793 C CA . LYS A 1 95 ? 11.609 7.823 2.876 1.00 87.25 95 LYS A CA 1
ATOM 794 C C . LYS A 1 95 ? 12.370 6.704 3.602 1.00 87.25 95 LYS A C 1
ATOM 796 O O . LYS A 1 95 ? 12.507 6.750 4.821 1.00 87.25 95 LYS A O 1
ATOM 801 N N . LYS A 1 96 ? 12.901 5.732 2.858 1.00 87.12 96 LYS A N 1
ATOM 802 C CA . LYS A 1 96 ? 13.730 4.645 3.388 1.00 87.12 96 LYS A CA 1
ATOM 803 C C . LYS A 1 96 ? 15.145 5.094 3.770 1.00 87.12 96 LYS A C 1
ATOM 805 O O . LYS A 1 96 ? 15.609 4.760 4.851 1.00 87.12 96 LYS A O 1
ATOM 810 N N . ASN A 1 97 ? 15.831 5.847 2.906 1.00 85.56 97 ASN A N 1
ATOM 811 C CA . ASN A 1 97 ? 17.267 6.134 3.066 1.00 85.56 97 ASN A CA 1
ATOM 812 C C . ASN A 1 97 ? 17.573 7.526 3.639 1.00 85.56 97 ASN A C 1
ATOM 814 O O . ASN A 1 97 ? 18.654 7.751 4.175 1.00 85.56 97 ASN A O 1
ATOM 818 N N . PHE A 1 98 ? 16.631 8.459 3.521 1.00 84.19 98 PHE A N 1
ATOM 819 C CA . PHE A 1 98 ? 16.803 9.871 3.864 1.00 84.19 98 PHE A CA 1
ATOM 820 C C . PHE A 1 98 ? 15.576 10.412 4.616 1.00 84.19 98 PHE A C 1
ATOM 822 O O . PHE A 1 98 ? 15.121 11.527 4.354 1.00 84.19 98 PHE A O 1
ATOM 829 N N . SER A 1 99 ? 14.990 9.604 5.513 1.00 80.19 99 SER A N 1
ATOM 830 C CA . SER A 1 99 ? 13.864 10.048 6.350 1.00 80.19 99 SER A CA 1
ATOM 831 C C . SER A 1 99 ? 14.265 11.314 7.109 1.00 80.19 99 SER A C 1
ATOM 833 O O . SER A 1 99 ? 15.357 11.365 7.680 1.00 80.19 99 SER A O 1
ATOM 835 N N . ASN A 1 100 ? 13.391 12.326 7.093 1.00 81.62 100 ASN A N 1
ATOM 836 C CA . ASN A 1 100 ? 13.592 13.601 7.785 1.00 81.62 100 ASN A CA 1
ATOM 837 C C . ASN A 1 100 ? 14.911 14.288 7.378 1.00 81.62 100 ASN A C 1
ATOM 839 O O . ASN A 1 100 ? 15.720 14.680 8.213 1.00 81.62 100 ASN A O 1
ATOM 843 N N . GLN A 1 101 ? 15.166 14.381 6.071 1.00 80.69 101 GLN A N 1
ATOM 844 C CA . GLN A 1 101 ? 16.295 15.123 5.509 1.00 80.69 101 GLN A CA 1
ATOM 845 C C . GLN A 1 101 ? 15.822 16.028 4.372 1.00 80.69 101 GLN A C 1
ATOM 847 O O . GLN A 1 101 ? 15.025 15.618 3.522 1.00 80.69 101 GLN A O 1
ATOM 852 N N . VAL A 1 102 ? 16.352 17.252 4.329 1.00 72.69 102 VAL A N 1
ATOM 853 C CA . VAL A 1 102 ? 16.137 18.179 3.213 1.00 72.69 102 VAL A CA 1
ATOM 854 C C . VAL A 1 102 ? 17.017 17.744 2.041 1.00 72.69 102 VAL A C 1
ATOM 856 O O . VAL A 1 102 ? 18.240 17.704 2.151 1.00 72.69 102 VAL A O 1
ATOM 859 N N . ILE A 1 103 ? 16.393 17.408 0.910 1.00 72.81 103 ILE A N 1
ATOM 860 C CA . ILE A 1 103 ? 17.088 17.052 -0.335 1.00 72.81 103 ILE A CA 1
ATOM 861 C C . ILE A 1 103 ? 16.775 18.117 -1.380 1.00 72.81 103 ILE A C 1
ATOM 863 O O . ILE A 1 103 ? 15.609 18.345 -1.696 1.00 72.81 103 ILE A O 1
ATOM 867 N N . GLU A 1 104 ? 17.818 18.727 -1.938 1.00 65.12 104 GLU A N 1
ATOM 868 C CA . GLU A 1 104 ? 17.716 19.867 -2.857 1.00 65.12 104 GLU A CA 1
ATOM 869 C C . GLU A 1 104 ? 17.159 19.473 -4.246 1.00 65.12 104 GLU A C 1
ATOM 871 O O . GLU A 1 104 ? 16.428 20.245 -4.863 1.00 65.12 104 GLU A O 1
ATOM 876 N N . TYR A 1 105 ? 17.394 18.230 -4.703 1.00 65.19 105 TYR A N 1
ATOM 877 C CA . TYR A 1 105 ? 16.938 17.717 -6.013 1.00 65.19 105 TYR A CA 1
ATOM 878 C C . TYR A 1 105 ? 16.335 16.301 -5.928 1.00 65.19 105 TYR A C 1
ATOM 880 O O . TYR A 1 105 ? 16.901 15.332 -6.434 1.00 65.19 105 TYR A O 1
ATOM 888 N N . PRO A 1 106 ? 15.166 16.133 -5.286 1.00 58.91 106 PRO A N 1
ATOM 889 C CA . PRO A 1 106 ? 14.626 14.811 -4.978 1.00 58.91 106 PRO A CA 1
ATOM 890 C C . PRO A 1 106 ? 14.050 14.080 -6.198 1.00 58.91 106 PRO A C 1
ATOM 892 O O . PRO A 1 106 ? 13.945 12.860 -6.160 1.00 58.91 106 PRO A O 1
ATOM 895 N N . ARG A 1 107 ? 13.666 14.796 -7.267 1.00 57.00 107 ARG A N 1
ATOM 896 C CA . ARG A 1 107 ? 12.957 14.220 -8.426 1.00 57.00 107 ARG A CA 1
ATOM 897 C C . ARG A 1 107 ? 13.834 13.345 -9.326 1.00 57.00 107 ARG A C 1
ATOM 899 O O . ARG A 1 107 ? 13.298 12.456 -9.970 1.00 57.00 107 ARG A O 1
ATOM 906 N N . ASP A 1 108 ? 15.151 13.532 -9.329 1.00 56.66 108 ASP A N 1
ATOM 907 C CA . ASP A 1 108 ? 16.037 12.849 -10.285 1.00 56.66 108 ASP A CA 1
ATOM 908 C C . ASP A 1 108 ? 16.687 11.574 -9.738 1.00 56.66 108 ASP A C 1
ATOM 910 O O . ASP A 1 108 ? 17.424 10.898 -10.452 1.00 56.66 108 ASP A O 1
ATOM 914 N N . LEU A 1 109 ? 16.424 11.204 -8.481 1.00 63.97 109 LEU A N 1
ATOM 915 C CA . LEU A 1 109 ? 17.179 10.124 -7.845 1.00 63.97 109 LEU A CA 1
ATOM 916 C C . LEU A 1 109 ? 16.888 8.742 -8.448 1.00 63.97 109 LEU A C 1
ATOM 918 O O . LEU A 1 109 ? 17.792 7.904 -8.439 1.00 63.97 109 LEU A O 1
ATOM 922 N N . LYS A 1 110 ? 15.658 8.480 -8.925 1.00 77.62 110 LYS A N 1
ATOM 923 C CA . LYS A 1 110 ? 15.212 7.141 -9.374 1.00 77.62 110 LYS A CA 1
ATOM 924 C C . LYS A 1 110 ? 14.187 7.133 -10.527 1.00 77.62 110 LYS A C 1
ATOM 926 O O . LYS A 1 110 ? 13.460 6.155 -10.690 1.00 77.62 110 LYS A O 1
ATOM 931 N N . MET A 1 111 ? 14.136 8.186 -11.346 1.00 84.19 111 MET A N 1
ATOM 932 C CA . MET A 1 111 ? 13.338 8.192 -12.584 1.00 84.19 111 MET A CA 1
ATOM 933 C C . MET A 1 111 ? 14.097 7.535 -13.742 1.00 84.19 111 MET A C 1
ATOM 935 O O . MET A 1 111 ? 15.295 7.757 -13.909 1.00 84.19 111 MET A O 1
ATOM 93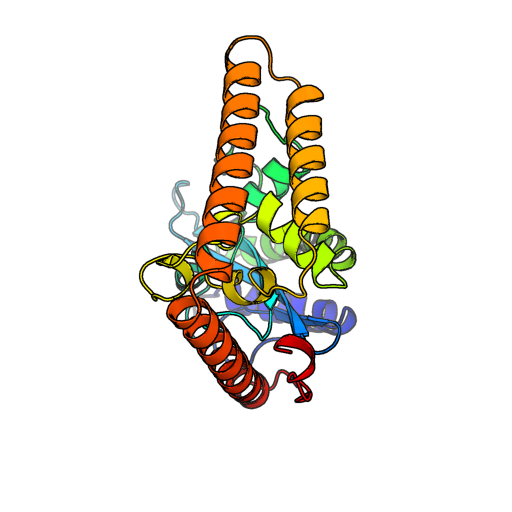9 N N . TYR A 1 112 ? 13.389 6.782 -14.587 1.00 90.69 112 TYR A N 1
ATOM 940 C CA . TYR A 1 112 ? 13.983 6.080 -15.724 1.00 90.69 112 TYR A CA 1
ATOM 941 C C . TYR A 1 112 ? 13.690 6.819 -17.031 1.00 90.69 112 TYR A C 1
ATOM 943 O O . TYR A 1 112 ? 12.625 6.663 -17.634 1.00 90.69 112 TYR A O 1
ATOM 951 N N . TYR A 1 113 ? 14.641 7.640 -17.475 1.00 91.62 113 TYR A N 1
ATOM 952 C CA . TYR A 1 113 ? 14.561 8.340 -18.756 1.00 91.62 113 TYR A CA 1
ATOM 953 C C . TYR A 1 113 ? 15.026 7.435 -19.894 1.00 91.62 113 TYR A C 1
ATOM 955 O O . TYR A 1 113 ? 16.142 6.927 -19.861 1.00 91.62 113 TYR A O 1
ATOM 963 N N . TYR A 1 114 ? 14.210 7.275 -20.934 1.00 92.69 114 TYR A N 1
ATOM 964 C CA . TYR A 1 114 ? 14.524 6.353 -22.024 1.00 92.69 114 TYR A CA 1
ATOM 965 C C . TYR A 1 114 ? 14.124 6.878 -23.402 1.00 92.69 114 TYR A C 1
ATOM 967 O O . TYR A 1 114 ? 13.208 7.693 -23.551 1.00 92.69 114 TYR A O 1
ATOM 975 N N . LYS A 1 115 ? 14.805 6.353 -24.421 1.00 92.69 115 LYS A N 1
ATOM 976 C CA . LYS A 1 115 ? 14.362 6.353 -25.817 1.00 92.69 115 LYS A CA 1
ATOM 977 C C . LYS A 1 115 ? 14.089 4.916 -26.259 1.00 92.69 115 LYS A C 1
ATOM 979 O O . LYS A 1 115 ? 14.333 3.973 -25.508 1.00 92.69 115 LYS A O 1
ATOM 984 N N . GLU A 1 116 ? 13.545 4.730 -27.456 1.00 90.75 116 GLU A N 1
ATOM 985 C CA . GLU A 1 116 ? 13.207 3.387 -27.944 1.00 90.75 116 GLU A CA 1
ATOM 986 C C . GLU A 1 116 ? 14.452 2.496 -28.098 1.00 90.75 116 GLU A C 1
ATOM 988 O O . GLU A 1 116 ? 14.396 1.306 -27.790 1.00 90.75 116 GLU A O 1
ATOM 993 N N . GLU A 1 117 ? 15.582 3.087 -28.486 1.00 93.12 117 GLU A N 1
ATOM 994 C CA . GLU A 1 117 ? 16.878 2.427 -28.646 1.00 93.12 117 GLU A CA 1
ATOM 995 C C . GLU A 1 117 ? 17.574 2.065 -27.322 1.00 93.12 117 GLU A C 1
ATOM 997 O O . GLU A 1 117 ? 18.365 1.128 -27.303 1.00 93.12 117 GLU A O 1
ATOM 1002 N N . THR A 1 118 ? 17.259 2.749 -26.213 1.00 93.31 118 THR A N 1
ATOM 1003 C CA . THR A 1 118 ? 17.851 2.483 -24.883 1.00 93.31 118 THR A CA 1
ATOM 1004 C C . THR A 1 118 ? 16.922 1.679 -23.970 1.00 93.31 118 THR A C 1
ATOM 1006 O O . THR A 1 118 ? 17.194 1.521 -22.783 1.00 93.31 118 THR A O 1
ATOM 1009 N N . MET A 1 119 ? 15.783 1.204 -24.485 1.00 94.50 119 MET A N 1
ATOM 1010 C CA . MET A 1 119 ? 14.729 0.598 -23.667 1.00 94.50 119 MET A CA 1
ATOM 1011 C C . MET A 1 119 ? 15.202 -0.656 -22.920 1.00 94.50 119 MET A C 1
ATOM 1013 O O . MET A 1 119 ? 14.848 -0.826 -21.759 1.00 94.50 119 MET A O 1
ATOM 1017 N N . ASP A 1 120 ? 16.000 -1.510 -23.562 1.00 95.62 120 ASP A N 1
ATOM 1018 C CA . ASP A 1 120 ? 16.469 -2.770 -22.967 1.00 95.62 120 ASP A CA 1
ATOM 1019 C C . ASP A 1 120 ? 17.461 -2.539 -21.820 1.00 95.62 120 ASP A C 1
ATOM 1021 O O . ASP A 1 120 ? 17.366 -3.187 -20.780 1.00 95.62 120 ASP A O 1
ATOM 1025 N N . GLU A 1 121 ? 18.363 -1.568 -21.982 1.00 95.19 121 GLU A N 1
ATOM 1026 C CA . GLU A 1 121 ? 19.297 -1.129 -20.939 1.00 95.19 121 GLU A CA 1
ATOM 1027 C C . GLU A 1 121 ? 18.533 -0.608 -19.718 1.00 95.19 121 GLU A C 1
ATOM 1029 O O . GLU A 1 121 ? 18.705 -1.112 -18.610 1.00 95.19 121 GLU A O 1
ATOM 1034 N N . ILE A 1 122 ? 17.600 0.320 -19.947 1.00 94.62 122 ILE A N 1
ATOM 1035 C CA . ILE A 1 122 ? 16.792 0.926 -18.887 1.00 94.62 122 ILE A CA 1
ATOM 1036 C C . ILE A 1 122 ? 15.928 -0.116 -18.170 1.00 94.62 122 ILE A C 1
ATOM 1038 O O . ILE A 1 122 ? 15.830 -0.101 -16.943 1.00 94.62 122 ILE A O 1
ATOM 1042 N N . ILE A 1 123 ? 15.325 -1.053 -18.907 1.00 96.56 123 ILE A N 1
ATOM 1043 C CA . ILE A 1 123 ? 14.591 -2.166 -18.300 1.00 96.56 123 ILE A CA 1
ATOM 1044 C C . ILE A 1 123 ? 15.527 -3.007 -17.437 1.00 96.56 123 ILE A C 1
ATOM 1046 O O . ILE A 1 123 ? 15.134 -3.351 -16.329 1.00 96.56 123 ILE A O 1
ATOM 1050 N N . GLY A 1 124 ? 16.751 -3.306 -17.879 1.00 96.38 124 GLY A N 1
ATOM 1051 C CA . GLY A 1 124 ? 17.736 -4.038 -17.079 1.00 96.38 124 GLY A CA 1
ATOM 1052 C C . GLY A 1 124 ? 18.094 -3.339 -15.761 1.00 96.38 124 GLY A C 1
ATOM 1053 O O . GLY A 1 124 ? 18.153 -3.987 -14.714 1.00 96.38 124 GLY A O 1
ATOM 1054 N N . GLU A 1 125 ? 18.257 -2.015 -15.781 1.00 94.25 125 GLU A N 1
ATOM 1055 C CA . GLU A 1 125 ? 18.580 -1.203 -14.596 1.00 94.25 125 GLU A CA 1
ATOM 1056 C C . GLU A 1 125 ? 17.462 -1.177 -13.542 1.00 94.25 125 GLU A C 1
ATOM 1058 O O . GLU A 1 125 ? 17.736 -1.071 -12.339 1.00 94.25 125 GLU A O 1
ATOM 1063 N N . MET A 1 126 ? 16.198 -1.326 -13.961 1.00 95.88 126 MET A N 1
ATOM 1064 C CA . MET A 1 126 ? 15.042 -1.342 -13.052 1.00 95.88 126 MET A CA 1
ATOM 1065 C C . MET A 1 126 ? 15.129 -2.441 -11.988 1.00 95.88 126 MET A C 1
ATOM 1067 O O . MET A 1 126 ? 14.530 -2.302 -10.921 1.00 95.88 126 MET A O 1
ATOM 1071 N N . TRP A 1 127 ? 15.909 -3.504 -12.216 1.00 96.44 127 TRP A N 1
ATOM 1072 C CA . TRP A 1 127 ? 16.047 -4.596 -11.255 1.00 96.44 127 TRP A CA 1
ATOM 1073 C C . TRP A 1 127 ? 16.556 -4.125 -9.890 1.00 96.44 127 TRP A C 1
ATOM 1075 O O . TRP A 1 127 ? 16.160 -4.689 -8.869 1.00 96.44 127 TRP A O 1
ATOM 1085 N N . ILE A 1 128 ? 17.397 -3.086 -9.849 1.00 93.31 128 ILE A N 1
ATOM 1086 C CA . ILE A 1 128 ? 17.894 -2.519 -8.588 1.00 93.31 128 ILE A CA 1
ATOM 1087 C C . ILE A 1 128 ? 16.716 -2.026 -7.740 1.00 93.31 128 ILE A C 1
ATOM 1089 O O . ILE A 1 128 ? 16.628 -2.368 -6.562 1.00 93.31 128 ILE A O 1
ATOM 1093 N N . GLY A 1 129 ? 15.789 -1.285 -8.355 1.00 94.44 129 GLY A N 1
ATOM 1094 C CA . GLY A 1 129 ? 14.612 -0.766 -7.666 1.00 94.44 129 GLY A CA 1
ATOM 1095 C C . GLY A 1 129 ? 13.608 -1.848 -7.300 1.00 94.44 129 GLY A C 1
ATOM 1096 O O . GLY A 1 129 ? 13.164 -1.915 -6.157 1.00 94.44 129 GLY A O 1
ATOM 1097 N N . ILE A 1 130 ? 13.337 -2.766 -8.229 1.00 97.50 130 ILE A N 1
ATOM 1098 C CA . ILE A 1 130 ? 12.464 -3.925 -7.995 1.00 97.50 130 ILE A CA 1
ATOM 1099 C C . ILE A 1 130 ? 12.971 -4.768 -6.814 1.00 97.50 130 ILE A C 1
ATOM 1101 O O . ILE A 1 130 ? 12.195 -5.145 -5.939 1.00 97.50 130 ILE A O 1
ATOM 1105 N N . SER A 1 131 ? 14.281 -5.028 -6.752 1.00 96.44 131 SER A N 1
ATOM 1106 C CA . SER A 1 131 ? 14.899 -5.788 -5.657 1.00 96.44 131 SER A CA 1
ATOM 1107 C C . SER A 1 131 ? 14.753 -5.097 -4.309 1.00 96.44 131 SER A C 1
ATOM 1109 O O . SER A 1 131 ? 14.545 -5.759 -3.297 1.00 96.44 131 SER A O 1
ATOM 1111 N N . ASP A 1 132 ? 14.918 -3.776 -4.279 1.00 94.62 132 ASP A N 1
ATOM 1112 C CA . ASP A 1 132 ? 14.808 -2.983 -3.057 1.00 94.62 132 ASP A CA 1
ATOM 1113 C C . ASP A 1 132 ? 13.367 -2.978 -2.523 1.00 94.62 132 ASP A C 1
ATOM 1115 O O . ASP A 1 132 ? 13.150 -3.200 -1.332 1.00 94.62 132 ASP A O 1
ATOM 1119 N N . MET A 1 133 ? 12.381 -2.838 -3.415 1.00 95.62 133 MET A N 1
ATOM 1120 C CA . MET A 1 133 ? 10.960 -2.953 -3.072 1.00 95.62 133 MET A CA 1
ATOM 1121 C C . MET A 1 133 ? 10.598 -4.350 -2.564 1.00 95.62 133 MET A C 1
ATOM 1123 O O . MET A 1 133 ? 9.924 -4.469 -1.547 1.00 95.62 133 MET A O 1
ATOM 1127 N N . ILE A 1 134 ? 11.067 -5.415 -3.227 1.00 97.25 134 ILE A N 1
ATOM 1128 C CA . ILE A 1 134 ? 10.793 -6.795 -2.796 1.00 97.25 134 ILE A CA 1
ATOM 1129 C C . ILE A 1 134 ? 11.365 -7.066 -1.403 1.00 97.25 134 ILE A C 1
ATOM 1131 O O . ILE A 1 134 ? 10.674 -7.646 -0.573 1.00 97.25 134 ILE A O 1
ATOM 1135 N N . LYS A 1 135 ? 12.582 -6.595 -1.109 1.00 96.06 135 LYS A N 1
ATOM 1136 C CA . LYS A 1 135 ? 13.161 -6.724 0.238 1.00 96.06 135 LYS A CA 1
ATOM 1137 C C . LYS A 1 135 ? 12.310 -6.038 1.301 1.00 96.06 135 LYS A C 1
ATOM 1139 O O . LYS A 1 135 ? 12.232 -6.530 2.418 1.00 96.06 135 LYS A O 1
ATOM 1144 N N . GLU A 1 136 ? 11.698 -4.903 0.968 1.00 94.94 136 GLU A N 1
ATOM 1145 C CA . GLU A 1 136 ? 10.770 -4.241 1.883 1.00 94.94 136 GLU A CA 1
ATOM 1146 C C . GLU A 1 136 ? 9.494 -5.057 2.072 1.00 94.94 136 GLU A C 1
ATOM 1148 O O . GLU A 1 136 ? 9.053 -5.279 3.194 1.00 94.94 136 GLU A O 1
ATOM 1153 N N . PHE A 1 137 ? 8.924 -5.535 0.969 1.00 96.88 137 PHE A N 1
ATOM 1154 C CA . PHE A 1 137 ? 7.742 -6.382 0.966 1.00 96.88 137 PHE A CA 1
ATOM 1155 C C . PHE A 1 137 ? 7.926 -7.659 1.776 1.00 96.88 137 PHE A C 1
ATOM 1157 O O . PHE A 1 137 ? 6.989 -8.115 2.418 1.00 96.88 137 PHE A O 1
ATOM 1164 N N . ASP A 1 138 ? 9.118 -8.244 1.787 1.00 96.62 138 ASP A N 1
ATOM 1165 C CA . ASP A 1 138 ? 9.387 -9.437 2.586 1.00 96.62 138 ASP A CA 1
ATOM 1166 C C . ASP A 1 138 ? 9.246 -9.175 4.101 1.00 96.62 138 ASP A C 1
ATOM 1168 O O . ASP A 1 138 ? 8.955 -10.112 4.841 1.00 96.62 138 ASP A O 1
ATOM 1172 N N . ASN A 1 139 ? 9.310 -7.915 4.556 1.00 96.19 139 ASN A N 1
ATOM 1173 C CA . ASN A 1 139 ? 9.029 -7.530 5.945 1.00 96.19 139 ASN A CA 1
ATOM 1174 C C . ASN A 1 139 ? 7.533 -7.318 6.243 1.00 96.19 139 ASN A C 1
ATOM 1176 O O . ASN A 1 139 ? 7.171 -7.121 7.399 1.00 96.19 139 ASN A O 1
ATOM 1180 N N . VAL A 1 140 ? 6.659 -7.337 5.230 1.00 97.50 140 VAL A N 1
ATOM 1181 C CA . VAL A 1 140 ? 5.213 -7.132 5.384 1.00 97.50 140 VAL A CA 1
ATOM 1182 C C . VAL A 1 140 ? 4.505 -8.480 5.307 1.00 97.50 140 VAL A C 1
ATOM 1184 O O . VAL A 1 140 ? 4.136 -8.944 4.235 1.00 97.50 140 VAL A O 1
ATOM 1187 N N . GLN A 1 141 ? 4.365 -9.149 6.453 1.00 96.69 141 GLN A N 1
ATOM 1188 C CA . GLN A 1 141 ? 3.812 -10.513 6.510 1.00 96.69 141 GLN A CA 1
ATOM 1189 C C . GLN A 1 141 ? 2.510 -10.617 7.306 1.00 96.69 141 GLN A C 1
ATOM 1191 O O . GLN A 1 141 ? 1.856 -11.653 7.293 1.00 96.69 141 GLN A O 1
ATOM 1196 N N . ASN A 1 142 ? 2.125 -9.570 8.023 1.00 97.19 142 ASN A N 1
ATOM 1197 C CA . ASN A 1 142 ? 0.915 -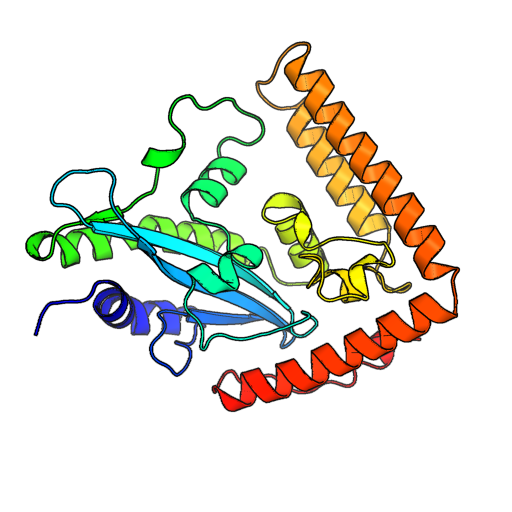9.543 8.833 1.00 97.19 142 ASN A CA 1
ATOM 1198 C C . ASN A 1 142 ? 0.360 -8.118 8.896 1.00 97.19 142 ASN A C 1
ATOM 1200 O O . ASN A 1 142 ? 1.019 -7.164 8.485 1.00 97.19 142 ASN A O 1
ATOM 1204 N N . MET A 1 143 ? -0.840 -7.987 9.455 1.00 96.94 143 MET A N 1
ATOM 1205 C CA . MET A 1 143 ? -1.564 -6.720 9.499 1.00 96.94 143 MET A CA 1
ATOM 1206 C C . MET A 1 143 ? -0.887 -5.636 10.347 1.00 96.94 143 MET A C 1
ATOM 1208 O O . MET A 1 143 ? -1.076 -4.457 10.069 1.00 96.94 143 MET A O 1
ATOM 1212 N N . GLU A 1 144 ? -0.066 -5.991 11.339 1.00 97.00 144 GLU A N 1
ATOM 1213 C CA . GLU A 1 144 ? 0.751 -4.998 12.050 1.00 97.00 144 GLU A CA 1
ATOM 1214 C C . GLU A 1 144 ? 1.847 -4.455 11.129 1.00 97.00 144 GLU A C 1
ATOM 1216 O O . GLU A 1 144 ? 2.012 -3.247 11.006 1.00 97.00 144 GLU A O 1
ATOM 1221 N N . ASN A 1 145 ? 2.544 -5.317 10.383 1.00 97.19 145 ASN A N 1
ATOM 1222 C CA . ASN A 1 145 ? 3.533 -4.857 9.407 1.00 97.19 145 ASN A CA 1
ATOM 1223 C C . ASN A 1 145 ? 2.890 -4.057 8.263 1.00 97.19 145 ASN A C 1
ATOM 1225 O O . ASN A 1 145 ? 3.497 -3.112 7.758 1.00 97.19 145 ASN A O 1
ATOM 1229 N N . THR A 1 146 ? 1.664 -4.406 7.867 1.00 97.62 146 THR A N 1
ATOM 1230 C CA . THR A 1 146 ? 0.869 -3.637 6.903 1.00 97.62 146 THR A CA 1
ATOM 1231 C C . THR A 1 146 ? 0.568 -2.238 7.441 1.00 97.62 146 THR A C 1
ATOM 1233 O O . THR A 1 146 ? 0.813 -1.265 6.727 1.00 97.62 146 THR A O 1
ATOM 1236 N N . LEU A 1 147 ? 0.126 -2.111 8.700 1.00 97.56 147 LEU A N 1
ATOM 1237 C CA . LEU A 1 147 ? -0.057 -0.810 9.352 1.00 97.56 147 LEU A CA 1
ATOM 1238 C C . LEU A 1 147 ? 1.244 -0.002 9.346 1.00 97.56 147 LEU A C 1
ATOM 1240 O O . LEU A 1 147 ? 1.228 1.161 8.944 1.00 97.56 147 LEU A O 1
ATOM 1244 N N . ASN A 1 148 ? 2.368 -0.623 9.721 1.00 96.31 148 ASN A N 1
ATOM 1245 C CA . ASN A 1 148 ? 3.668 0.050 9.755 1.00 96.31 148 ASN A CA 1
ATOM 1246 C C . ASN A 1 148 ? 4.062 0.594 8.379 1.00 96.31 148 ASN A C 1
ATOM 1248 O O . ASN A 1 148 ? 4.509 1.736 8.250 1.00 96.31 148 ASN A O 1
ATOM 1252 N N . TRP A 1 149 ? 3.863 -0.204 7.326 1.00 96.00 149 TRP A N 1
ATOM 1253 C CA . TRP A 1 149 ? 4.127 0.234 5.960 1.00 96.00 149 TRP A CA 1
ATOM 1254 C C . TRP A 1 149 ? 3.233 1.416 5.565 1.00 96.00 149 TRP A C 1
ATOM 1256 O O . TRP A 1 149 ? 3.731 2.411 5.029 1.00 96.00 149 TRP A O 1
ATOM 1266 N N . LEU A 1 150 ? 1.930 1.334 5.858 1.00 95.12 150 LEU A N 1
ATOM 1267 C CA . LEU A 1 150 ? 0.958 2.372 5.514 1.00 95.12 150 LEU A CA 1
ATOM 1268 C C . LEU A 1 150 ? 1.275 3.678 6.242 1.00 95.12 150 LEU A C 1
ATOM 1270 O O . LEU A 1 150 ? 1.451 4.699 5.585 1.00 95.12 150 LEU A O 1
ATOM 1274 N N . MET A 1 151 ? 1.465 3.654 7.562 1.00 94.56 151 MET A N 1
ATOM 1275 C CA . MET A 1 151 ? 1.814 4.854 8.334 1.00 94.56 151 MET A CA 1
ATOM 1276 C C . MET A 1 151 ? 3.130 5.492 7.865 1.00 94.56 151 MET A C 1
ATOM 1278 O O . MET A 1 151 ? 3.266 6.716 7.869 1.00 94.56 151 MET A O 1
ATOM 1282 N N . ARG A 1 152 ? 4.096 4.687 7.408 1.00 92.50 152 ARG A N 1
ATOM 1283 C CA . ARG A 1 152 ? 5.391 5.190 6.937 1.00 92.50 152 ARG A CA 1
ATOM 1284 C C . ARG A 1 152 ? 5.337 5.792 5.535 1.00 92.50 152 ARG A C 1
ATOM 1286 O O . ARG A 1 152 ? 5.916 6.858 5.303 1.00 92.50 152 ARG A O 1
ATOM 1293 N N . TYR A 1 153 ? 4.726 5.096 4.579 1.00 92.50 153 TYR A N 1
ATOM 1294 C CA . TYR A 1 153 ? 4.849 5.423 3.154 1.00 92.50 153 TYR A CA 1
ATOM 1295 C C . TYR A 1 153 ? 3.572 6.016 2.547 1.00 92.50 153 TYR A C 1
ATOM 1297 O O . TYR A 1 153 ? 3.654 6.784 1.576 1.00 92.50 153 TYR A O 1
ATOM 1305 N N . ASN A 1 154 ? 2.413 5.711 3.129 1.00 91.25 154 ASN A N 1
ATOM 1306 C CA . ASN A 1 154 ? 1.108 6.126 2.631 1.00 91.25 154 ASN A CA 1
ATOM 1307 C C . ASN A 1 154 ? 0.089 6.432 3.761 1.00 91.25 154 ASN A C 1
ATOM 1309 O O . ASN A 1 154 ? -0.990 5.836 3.795 1.00 91.25 154 ASN A O 1
ATOM 1313 N N . PRO A 1 155 ? 0.415 7.354 4.693 1.00 90.88 155 PRO A N 1
ATOM 1314 C CA . PRO A 1 155 ? -0.355 7.555 5.924 1.00 90.88 155 PRO A CA 1
ATOM 1315 C C . PRO A 1 155 ? -1.784 8.045 5.691 1.00 90.88 155 PRO A C 1
ATOM 1317 O O . PRO A 1 155 ? -2.630 7.839 6.552 1.00 90.88 155 PRO A O 1
ATOM 1320 N N . GLY A 1 156 ? -2.073 8.635 4.523 1.00 89.12 156 GLY A N 1
ATOM 1321 C CA . GLY A 1 156 ? -3.429 9.050 4.159 1.00 89.12 156 GLY A CA 1
ATOM 1322 C C . GLY A 1 156 ? -4.437 7.905 4.260 1.00 89.12 156 GLY A C 1
ATOM 1323 O O . GLY A 1 156 ? -5.530 8.122 4.761 1.00 89.12 156 GLY A O 1
ATOM 1324 N N . ASN A 1 157 ? -4.022 6.673 3.931 1.00 90.69 157 ASN A N 1
ATOM 1325 C CA . ASN A 1 157 ? -4.877 5.481 3.975 1.00 90.69 157 ASN A CA 1
ATOM 1326 C C . ASN A 1 157 ? -5.294 5.053 5.398 1.00 90.69 157 ASN A C 1
ATOM 1328 O O . ASN A 1 157 ? -6.046 4.088 5.532 1.00 90.69 157 ASN A O 1
ATOM 1332 N N . ILE A 1 158 ? -4.807 5.734 6.443 1.00 92.44 158 ILE A N 1
ATOM 1333 C CA . ILE A 1 158 ? -5.083 5.452 7.854 1.00 92.44 158 ILE A CA 1
ATOM 1334 C C . ILE A 1 158 ? -5.769 6.669 8.492 1.00 92.44 158 ILE A C 1
ATOM 1336 O O . ILE A 1 158 ? -5.144 7.506 9.142 1.00 92.44 158 ILE A O 1
ATOM 1340 N N . ILE A 1 159 ? -7.086 6.740 8.327 1.00 91.50 159 ILE A N 1
ATOM 1341 C CA . ILE A 1 159 ? -7.980 7.691 8.992 1.00 91.50 159 ILE A CA 1
ATOM 1342 C C . ILE A 1 159 ? -8.803 6.921 10.025 1.00 91.50 159 ILE A C 1
ATOM 1344 O O . ILE A 1 159 ? -9.233 5.803 9.775 1.00 91.50 159 ILE A O 1
ATOM 1348 N N . GLN A 1 160 ? -8.998 7.462 11.225 1.00 93.38 160 GLN A N 1
ATOM 1349 C CA . GLN A 1 160 ? -9.713 6.758 12.303 1.00 93.38 160 GLN A CA 1
ATOM 1350 C C . GLN A 1 160 ? -10.987 7.489 12.742 1.00 93.38 160 GLN A C 1
ATOM 1352 O O . GLN A 1 160 ? -11.450 7.299 13.861 1.00 93.38 160 GLN A O 1
ATOM 1357 N N . SER A 1 161 ? -11.559 8.292 11.844 1.00 92.44 161 SER A N 1
ATOM 1358 C CA . SER A 1 161 ? -12.790 9.062 12.037 1.00 92.44 161 SER A CA 1
ATOM 1359 C C . SER A 1 161 ? -13.935 8.558 11.147 1.00 92.44 161 SER A C 1
ATOM 1361 O O . SER A 1 161 ? -13.775 7.629 10.348 1.00 92.44 161 SER A O 1
ATOM 1363 N N . ASP A 1 162 ? -15.097 9.199 11.259 1.00 91.69 162 ASP A N 1
ATOM 1364 C CA . ASP A 1 162 ? -16.279 8.963 10.423 1.00 91.69 162 ASP A CA 1
ATOM 1365 C C . ASP A 1 162 ? -16.057 9.260 8.932 1.00 91.69 162 ASP A C 1
ATOM 1367 O O . ASP A 1 162 ? -16.794 8.748 8.094 1.00 91.69 162 ASP A O 1
ATOM 1371 N N . TRP A 1 163 ? -15.001 9.996 8.575 1.00 90.75 163 TRP A N 1
ATOM 1372 C CA . TRP A 1 163 ? -14.605 10.197 7.178 1.00 90.75 163 TRP A CA 1
ATOM 1373 C C . TRP A 1 163 ? -14.271 8.875 6.483 1.00 90.75 163 TRP A C 1
ATOM 1375 O O . TRP A 1 163 ? -14.509 8.737 5.290 1.00 90.75 163 TRP A O 1
ATOM 1385 N N . SER A 1 164 ? -13.820 7.863 7.233 1.00 90.62 164 SER A N 1
ATOM 1386 C CA . SER A 1 164 ? -13.585 6.511 6.703 1.00 90.62 164 SER A CA 1
ATOM 1387 C C . SER A 1 164 ? -14.857 5.772 6.253 1.00 90.62 164 SER A C 1
ATOM 1389 O O . SER A 1 164 ? -14.763 4.664 5.730 1.00 90.62 164 SER A O 1
ATOM 1391 N N . LEU A 1 165 ? -16.043 6.355 6.466 1.00 91.56 165 LEU A N 1
ATOM 1392 C CA . LEU A 1 165 ? -17.328 5.813 6.016 1.00 91.56 165 LEU A CA 1
ATOM 1393 C C . LEU A 1 165 ? -17.755 6.322 4.636 1.00 91.56 165 LEU A C 1
ATOM 1395 O O . LEU A 1 165 ? -18.775 5.852 4.126 1.00 91.56 165 LEU A O 1
ATOM 1399 N N . THR A 1 166 ? -17.049 7.303 4.066 1.00 84.88 166 THR A N 1
ATOM 1400 C CA . THR A 1 166 ? -17.388 7.888 2.765 1.00 84.88 166 THR A CA 1
ATOM 1401 C C . THR A 1 166 ? -16.270 7.682 1.755 1.00 84.88 166 THR A C 1
ATOM 1403 O O . THR A 1 166 ? -15.102 7.522 2.104 1.00 84.88 166 THR A O 1
ATOM 1406 N N . ASP A 1 167 ? -16.637 7.747 0.477 1.00 76.69 167 ASP A N 1
ATOM 1407 C CA . ASP A 1 167 ? -15.692 7.642 -0.635 1.00 76.69 167 ASP A CA 1
ATOM 1408 C C . ASP A 1 167 ? -14.934 8.965 -0.898 1.00 76.69 167 ASP A C 1
ATOM 1410 O O . ASP A 1 167 ? -14.188 9.077 -1.869 1.00 76.69 167 ASP A O 1
ATOM 1414 N N . ASP A 1 168 ? -15.122 9.988 -0.053 1.00 74.88 168 ASP A N 1
ATOM 1415 C CA . ASP A 1 168 ? -14.613 11.347 -0.288 1.00 74.88 168 ASP A CA 1
ATOM 1416 C C . ASP A 1 168 ? -13.154 11.545 0.150 1.00 74.88 168 ASP A C 1
ATOM 1418 O O . ASP A 1 168 ? -12.540 12.572 -0.159 1.00 74.88 168 ASP A O 1
ATOM 1422 N N . CYS A 1 169 ? -12.584 10.591 0.886 1.00 71.19 169 CYS A N 1
ATOM 1423 C CA . CYS A 1 169 ? -11.210 10.657 1.365 1.00 71.19 169 CYS A CA 1
ATOM 1424 C C . CYS A 1 169 ? -10.424 9.394 1.007 1.00 71.19 169 CYS A C 1
ATOM 1426 O O . CYS A 1 169 ? -10.970 8.304 0.873 1.00 71.19 169 CYS A O 1
ATOM 1428 N N . ILE A 1 170 ? -9.104 9.545 0.874 1.00 71.94 170 ILE A N 1
ATOM 1429 C CA . ILE A 1 170 ? -8.181 8.437 0.598 1.00 71.94 170 ILE A CA 1
ATOM 1430 C C . ILE A 1 170 ? -7.960 7.668 1.906 1.00 71.94 170 ILE A C 1
ATOM 1432 O O . ILE A 1 170 ? -6.893 7.754 2.493 1.00 71.94 170 ILE A O 1
ATOM 1436 N N . ALA A 1 171 ? -8.981 6.968 2.402 1.00 80.94 171 ALA A N 1
ATOM 1437 C CA . ALA A 1 171 ? -8.985 6.260 3.686 1.00 80.94 171 ALA A CA 1
ATOM 1438 C C . ALA A 1 171 ? -9.112 4.742 3.515 1.00 80.94 171 ALA A C 1
ATOM 1440 O O . ALA A 1 171 ? -9.545 4.053 4.435 1.00 80.94 171 ALA A O 1
ATOM 1441 N N . GLU A 1 172 ? -8.761 4.206 2.352 1.00 88.12 172 GLU A N 1
ATOM 1442 C CA . GLU A 1 172 ? -9.314 2.924 1.919 1.00 88.12 172 GLU A CA 1
ATOM 1443 C C . GLU A 1 172 ? -8.935 1.708 2.787 1.00 88.12 172 GLU A C 1
ATOM 1445 O O . GLU A 1 172 ? -9.648 0.712 2.757 1.00 88.12 172 GLU A O 1
ATOM 1450 N N . GLU A 1 173 ? -7.851 1.757 3.572 1.00 93.88 173 GLU A N 1
ATOM 1451 C CA . GLU A 1 173 ? -7.443 0.668 4.486 1.00 93.88 173 GLU A CA 1
ATOM 1452 C C . GLU A 1 173 ? -7.963 0.860 5.928 1.00 93.88 173 GLU A C 1
ATOM 1454 O O . GLU A 1 173 ? -7.813 -0.008 6.792 1.00 93.88 173 GLU A O 1
ATOM 1459 N N . SER A 1 174 ? -8.574 2.009 6.210 1.00 94.12 174 SER A N 1
ATOM 1460 C CA . SER A 1 174 ? -8.859 2.507 7.559 1.00 94.12 174 SER A CA 1
ATOM 1461 C C . SER A 1 174 ? -9.767 1.603 8.377 1.00 94.12 174 SER A C 1
ATOM 1463 O O . SER A 1 174 ? -9.513 1.373 9.565 1.00 94.12 174 SER A O 1
ATOM 1465 N N . LEU A 1 175 ? -10.824 1.085 7.745 1.00 95.25 175 LEU A N 1
ATOM 1466 C CA . LEU A 1 175 ? -11.886 0.349 8.426 1.00 95.25 175 LEU A CA 1
ATOM 1467 C C . LEU A 1 175 ? -11.364 -0.919 9.109 1.00 95.25 175 LEU A C 1
ATOM 1469 O O . LEU A 1 175 ? -11.801 -1.240 10.216 1.00 95.25 175 LEU A O 1
ATOM 1473 N N . TYR A 1 176 ? -10.382 -1.605 8.513 1.00 96.38 176 TYR A N 1
ATOM 1474 C CA . TYR A 1 176 ? -9.780 -2.783 9.139 1.00 96.38 176 TYR A CA 1
ATOM 1475 C C . TYR A 1 176 ? -9.077 -2.435 10.455 1.00 96.38 176 TYR A C 1
ATOM 1477 O O . TYR A 1 176 ? -9.191 -3.173 11.440 1.00 96.38 176 TYR A O 1
ATOM 1485 N N . TYR A 1 177 ? -8.355 -1.316 10.484 1.00 96.56 177 TYR A N 1
ATOM 1486 C CA . TYR A 1 177 ? -7.589 -0.894 11.654 1.00 96.56 177 TYR A CA 1
ATOM 1487 C C . TYR A 1 177 ? -8.441 -0.188 12.707 1.00 96.56 177 TYR A C 1
ATOM 1489 O O . TYR A 1 177 ? -8.076 -0.192 13.884 1.00 96.56 177 TYR A O 1
ATOM 1497 N N . LEU A 1 178 ? -9.594 0.356 12.310 1.00 95.00 178 LEU A N 1
ATOM 1498 C CA . LEU A 1 178 ? -10.572 1.002 13.186 1.00 95.00 178 LEU A CA 1
ATOM 1499 C C . LEU A 1 178 ? -11.319 0.014 14.096 1.00 95.00 178 LEU A C 1
ATOM 1501 O O . LEU A 1 178 ? -11.936 0.417 15.083 1.00 95.00 178 LEU A O 1
ATOM 1505 N N . ARG A 1 179 ? -11.256 -1.290 13.812 1.00 94.69 179 ARG A N 1
ATOM 1506 C CA . ARG A 1 179 ? -11.911 -2.328 14.620 1.00 94.69 179 ARG A CA 1
ATOM 1507 C C . ARG A 1 179 ? -11.467 -2.279 16.081 1.00 94.69 179 ARG A C 1
ATOM 1509 O O . ARG A 1 179 ? -10.280 -2.151 16.376 1.00 94.69 179 ARG A O 1
ATOM 1516 N N . LYS A 1 180 ? -12.408 -2.497 17.005 1.00 92.81 180 LYS A N 1
ATOM 1517 C CA . LYS A 1 180 ? -12.139 -2.578 18.457 1.00 92.81 180 LYS A CA 1
ATOM 1518 C C . LYS A 1 180 ? -11.114 -3.655 18.814 1.00 92.81 180 LYS A C 1
ATOM 1520 O O . LYS A 1 180 ? -10.310 -3.457 19.716 1.00 92.81 180 LYS A O 1
ATOM 1525 N N . LYS A 1 181 ? -11.120 -4.769 18.077 1.00 93.06 181 LYS A N 1
ATOM 1526 C CA . LYS A 1 181 ? -10.162 -5.872 18.234 1.00 93.06 181 LYS A CA 1
ATOM 1527 C C . LYS A 1 181 ? -8.760 -5.564 17.720 1.00 93.06 181 LYS A C 1
ATOM 1529 O O . LYS A 1 181 ? -7.821 -6.239 18.130 1.00 93.06 181 LYS A O 1
ATOM 1534 N N . PHE A 1 182 ? -8.600 -4.594 16.819 1.00 95.31 182 PHE A N 1
ATOM 1535 C CA . PHE A 1 182 ? -7.267 -4.211 16.378 1.00 95.31 182 PHE A CA 1
ATOM 1536 C C . PHE A 1 182 ? -6.600 -3.383 17.491 1.00 95.31 182 PHE A C 1
ATOM 1538 O O . PHE A 1 182 ? -7.192 -2.403 17.960 1.00 95.31 182 PHE A O 1
ATOM 1545 N N . PRO A 1 183 ? -5.407 -3.772 17.965 1.00 93.75 183 PRO A N 1
ATOM 1546 C CA . PRO A 1 183 ? -4.848 -3.216 19.185 1.00 93.75 183 PRO A CA 1
ATOM 1547 C C . PRO A 1 183 ? -4.384 -1.770 18.990 1.00 93.75 183 PRO A C 1
ATOM 1549 O O . PRO A 1 183 ? -3.602 -1.461 18.092 1.00 93.75 183 PRO A O 1
ATOM 1552 N N . LEU A 1 184 ? -4.799 -0.883 19.899 1.00 94.44 184 LEU A N 1
ATOM 1553 C CA . LEU A 1 184 ? -4.307 0.499 19.942 1.00 94.44 184 LEU A CA 1
ATOM 1554 C C . LEU A 1 184 ? -2.781 0.560 20.137 1.00 94.44 184 LEU A C 1
ATOM 1556 O O . LEU A 1 184 ? -2.133 1.481 19.648 1.00 94.44 184 LEU A O 1
ATOM 1560 N N . SER A 1 185 ? -2.193 -0.441 20.800 1.00 96.12 185 SER A N 1
ATOM 1561 C CA . SER A 1 185 ? -0.746 -0.517 21.026 1.00 96.12 185 SER A CA 1
ATOM 1562 C C . SER A 1 185 ? 0.069 -0.594 19.737 1.00 96.12 185 SER A C 1
ATOM 1564 O O . SER A 1 185 ? 1.196 -0.108 19.719 1.00 96.12 185 SER A O 1
ATOM 1566 N N . ALA A 1 186 ? -0.490 -1.137 18.649 1.00 96.94 186 ALA A N 1
ATOM 1567 C CA . ALA A 1 186 ? 0.187 -1.143 17.354 1.00 96.94 186 ALA A CA 1
ATOM 1568 C C . ALA A 1 186 ? 0.363 0.287 16.811 1.00 96.94 186 ALA A C 1
ATOM 1570 O O . ALA A 1 186 ? 1.428 0.633 16.306 1.00 96.94 186 ALA A O 1
ATOM 1571 N N . PHE A 1 187 ? -0.637 1.157 16.987 1.00 97.12 187 PHE A N 1
ATOM 1572 C CA . PHE A 1 187 ? -0.510 2.577 16.646 1.00 97.12 187 PHE A CA 1
ATOM 1573 C C . PHE A 1 187 ? 0.493 3.288 17.551 1.00 97.12 187 PHE A C 1
ATOM 1575 O O . PHE A 1 187 ? 1.351 4.009 17.053 1.00 97.12 187 PHE A O 1
ATOM 1582 N N . GLN A 1 188 ? 0.429 3.039 18.863 1.00 97.31 188 GLN A N 1
ATOM 1583 C CA . GLN A 1 188 ? 1.366 3.621 19.830 1.00 97.31 188 GLN A CA 1
ATOM 1584 C C . GLN A 1 188 ? 2.812 3.301 19.465 1.00 97.31 188 GLN A C 1
ATOM 1586 O O . GLN A 1 188 ? 3.644 4.202 19.410 1.00 97.31 188 GLN A O 1
ATOM 1591 N N . GLN A 1 189 ? 3.102 2.042 19.131 1.00 97.00 189 GLN A N 1
ATOM 1592 C CA . GLN A 1 189 ? 4.429 1.648 18.678 1.00 97.00 189 GLN A CA 1
ATOM 1593 C C . GLN A 1 189 ? 4.857 2.413 17.417 1.00 97.00 189 GLN A C 1
ATOM 1595 O O . GLN A 1 189 ? 5.966 2.941 17.380 1.00 97.00 189 GLN A O 1
ATOM 1600 N N . ASN A 1 190 ? 3.982 2.531 16.413 1.00 97.31 190 ASN A N 1
ATOM 1601 C CA . ASN A 1 190 ? 4.289 3.277 15.190 1.00 97.31 190 ASN A CA 1
ATOM 1602 C C . ASN A 1 190 ? 4.579 4.753 15.456 1.00 97.31 190 ASN A C 1
ATOM 1604 O O . ASN A 1 190 ? 5.534 5.303 14.913 1.00 97.31 190 ASN A O 1
ATOM 1608 N N . PHE A 1 191 ? 3.782 5.408 16.299 1.00 97.88 191 PHE A N 1
ATOM 1609 C CA . PHE A 1 191 ? 4.029 6.801 16.654 1.00 97.88 191 PHE A CA 1
ATOM 1610 C C . PHE A 1 191 ? 5.335 6.964 17.435 1.00 97.88 191 PHE A C 1
ATOM 1612 O O . PHE A 1 191 ? 6.071 7.914 17.174 1.00 97.88 191 PHE A O 1
ATOM 1619 N N . GLU A 1 192 ? 5.679 6.042 18.340 1.00 97.56 192 GLU A N 1
ATOM 1620 C CA . GLU A 1 192 ? 6.995 6.041 18.991 1.00 97.56 192 GLU A CA 1
ATOM 1621 C C . GLU A 1 192 ? 8.137 5.884 17.982 1.00 97.56 192 GLU A C 1
ATOM 1623 O O . GLU A 1 192 ? 9.122 6.620 18.046 1.00 97.56 192 GLU A O 1
ATOM 1628 N N . GLU A 1 193 ? 8.008 4.981 17.010 1.00 95.06 193 GLU A N 1
ATOM 1629 C CA . GLU A 1 193 ? 8.988 4.818 15.933 1.00 95.06 193 GLU A CA 1
ATOM 1630 C C . GLU A 1 193 ? 9.128 6.102 15.099 1.00 95.06 193 GLU A C 1
ATOM 1632 O O . GLU A 1 193 ? 10.245 6.585 14.915 1.00 95.06 193 GLU A O 1
ATOM 1637 N N . LEU A 1 194 ? 8.021 6.727 14.684 1.00 95.00 194 LEU A N 1
ATOM 1638 C CA . LEU A 1 194 ? 8.028 7.993 13.940 1.00 95.00 194 LEU A CA 1
ATOM 1639 C C . LEU A 1 194 ? 8.675 9.136 14.737 1.00 95.00 194 LEU A C 1
ATOM 1641 O O . LEU A 1 194 ? 9.511 9.869 14.204 1.00 95.00 194 LEU A O 1
ATOM 1645 N N . LYS A 1 195 ? 8.346 9.272 16.028 1.00 96.62 195 LYS A N 1
ATOM 1646 C CA . LYS A 1 195 ? 8.972 10.261 16.922 1.00 96.62 195 LYS A CA 1
ATOM 1647 C C . LYS A 1 195 ? 10.476 10.010 17.040 1.00 96.62 195 LYS A C 1
ATOM 1649 O O . LYS A 1 195 ? 11.265 10.949 16.923 1.00 96.62 195 LYS A O 1
ATOM 1654 N N . ASN A 1 196 ? 10.884 8.753 17.211 1.00 95.44 196 ASN A N 1
ATOM 1655 C CA . ASN A 1 196 ? 12.292 8.365 17.277 1.00 95.44 196 ASN A CA 1
ATOM 1656 C C . ASN A 1 196 ? 13.031 8.630 15.959 1.00 95.44 196 ASN A C 1
ATOM 1658 O O . ASN A 1 196 ? 14.180 9.072 15.994 1.00 95.44 196 ASN A O 1
ATOM 1662 N N . GLU A 1 197 ? 12.395 8.423 14.805 1.00 93.50 197 GLU A N 1
ATOM 1663 C CA . GLU A 1 197 ? 12.969 8.786 13.507 1.00 93.50 197 GLU A CA 1
ATOM 1664 C C . GLU A 1 197 ? 13.223 10.290 13.395 1.00 93.50 197 GLU A C 1
ATOM 1666 O O . GLU A 1 197 ? 14.262 10.694 12.878 1.00 93.50 197 GLU A O 1
ATOM 1671 N N . VAL A 1 198 ? 12.310 11.135 13.883 1.00 94.31 198 VAL A N 1
ATOM 1672 C CA . VAL A 1 198 ? 12.514 12.593 13.892 1.00 94.31 198 VAL A CA 1
ATOM 1673 C C . VAL A 1 198 ? 13.637 12.970 14.855 1.00 94.31 198 VAL A C 1
ATOM 1675 O O . VAL A 1 198 ? 14.548 13.699 14.467 1.00 94.31 198 VAL A O 1
ATOM 1678 N N . ILE A 1 199 ? 13.631 12.444 16.083 1.00 94.38 199 ILE A N 1
ATOM 1679 C CA . ILE A 1 199 ? 14.642 12.745 17.113 1.00 94.38 199 ILE A CA 1
ATOM 1680 C C . ILE A 1 199 ? 16.052 12.404 16.618 1.00 94.38 199 ILE A C 1
ATOM 1682 O O . ILE A 1 199 ? 16.960 13.239 16.715 1.00 94.38 199 ILE A O 1
ATOM 1686 N N . ASN A 1 200 ? 16.212 11.213 16.038 1.00 92.94 200 ASN A N 1
ATOM 1687 C CA . ASN A 1 200 ? 17.492 10.695 15.556 1.00 92.94 200 ASN A CA 1
ATOM 1688 C C . ASN A 1 200 ? 17.858 11.180 14.143 1.00 92.94 200 ASN A C 1
ATOM 1690 O O . ASN A 1 200 ? 18.912 10.812 13.624 1.00 92.94 200 ASN A O 1
ATOM 1694 N N . SER A 1 201 ? 17.015 12.001 13.512 1.00 91.69 201 SER A N 1
ATOM 1695 C CA . SER A 1 201 ? 17.299 12.553 12.188 1.00 91.69 201 SER A CA 1
ATOM 1696 C C . SER A 1 201 ? 18.372 13.652 12.214 1.00 91.69 201 SER A C 1
ATOM 1698 O O . SER A 1 201 ? 18.595 14.285 13.257 1.00 91.69 201 SER A O 1
ATOM 1700 N N . PRO A 1 202 ? 18.977 13.960 11.049 1.00 90.81 202 PRO A N 1
ATOM 1701 C CA . PRO A 1 202 ? 19.876 15.102 10.881 1.00 90.81 202 PRO A CA 1
ATOM 1702 C C . PRO A 1 202 ? 19.221 16.488 11.009 1.00 90.81 202 PRO A C 1
ATOM 1704 O O . PRO A 1 202 ? 19.953 17.475 10.971 1.00 90.81 202 PRO A O 1
ATOM 1707 N N . LEU A 1 203 ? 17.889 16.598 11.139 1.00 89.19 203 LEU A N 1
ATOM 1708 C CA . LEU A 1 203 ? 17.221 17.895 11.327 1.00 89.19 203 LEU A CA 1
ATOM 1709 C C . LEU A 1 203 ? 17.732 18.611 12.586 1.00 89.19 203 LEU A C 1
ATOM 1711 O O . LEU A 1 203 ? 18.128 17.978 13.572 1.00 89.19 203 LEU A O 1
ATOM 1715 N N . VAL A 1 204 ? 17.677 19.941 12.586 1.00 89.50 204 VAL A N 1
ATOM 1716 C CA . VAL A 1 204 ? 18.113 20.779 13.712 1.00 89.50 204 VAL A CA 1
ATOM 1717 C C . VAL A 1 204 ? 17.154 21.945 13.940 1.00 89.50 204 VAL A C 1
ATOM 1719 O O . VAL A 1 204 ? 16.468 22.376 13.018 1.00 89.50 204 VAL A O 1
ATOM 1722 N N . GLY A 1 205 ? 17.123 22.453 15.177 1.00 92.00 205 GLY A N 1
ATOM 1723 C CA . GLY A 1 205 ? 16.330 23.626 15.558 1.00 92.00 205 GLY A CA 1
ATOM 1724 C C . GLY A 1 205 ? 14.847 23.502 15.196 1.00 92.00 205 GLY A C 1
ATOM 1725 O O . GLY A 1 205 ? 14.251 22.433 15.347 1.00 92.00 205 GLY A O 1
ATOM 1726 N N . ASP A 1 206 ? 14.290 24.596 14.679 1.00 92.62 206 ASP A N 1
ATOM 1727 C CA . ASP A 1 206 ? 12.866 24.767 14.377 1.00 92.62 206 ASP A CA 1
ATOM 1728 C C . ASP A 1 206 ? 12.296 23.686 13.443 1.00 92.62 206 ASP A C 1
ATOM 1730 O O . ASP A 1 206 ? 11.149 23.277 13.610 1.00 92.62 206 ASP A O 1
ATOM 1734 N N . GLU A 1 207 ? 13.078 23.178 12.481 1.00 91.06 207 GLU A N 1
ATOM 1735 C CA . GLU A 1 207 ? 12.619 22.121 11.566 1.00 91.06 207 GLU A CA 1
ATOM 1736 C C . GLU A 1 207 ? 12.354 20.810 12.312 1.00 91.06 207 GLU A C 1
ATOM 1738 O O . GLU A 1 207 ? 11.312 20.183 12.125 1.00 91.06 207 GLU A O 1
ATOM 1743 N N . LYS A 1 208 ? 13.264 20.414 13.212 1.00 93.75 208 LYS A N 1
ATOM 1744 C CA . LYS A 1 208 ? 13.089 19.211 14.038 1.00 93.75 208 LYS A CA 1
ATOM 1745 C C . LYS A 1 208 ? 11.907 19.366 14.992 1.00 93.75 208 LYS A C 1
ATOM 1747 O O . LYS A 1 208 ? 11.140 18.422 15.179 1.00 93.75 208 LYS A O 1
ATOM 1752 N N . GLU A 1 209 ? 11.764 20.541 15.601 1.00 95.12 209 GLU A N 1
ATOM 1753 C CA . GLU A 1 209 ? 10.654 20.833 16.512 1.00 95.12 209 GLU A CA 1
ATOM 1754 C C . GLU A 1 209 ? 9.305 20.795 15.795 1.00 95.12 209 GLU A C 1
ATOM 1756 O O . GLU A 1 209 ? 8.348 20.223 16.323 1.00 95.12 209 GLU A O 1
ATOM 1761 N N . LYS A 1 210 ? 9.243 21.341 14.577 1.00 94.94 210 LYS A N 1
ATOM 1762 C CA . LYS A 1 210 ? 8.051 21.321 13.732 1.00 94.94 210 LYS A CA 1
ATOM 1763 C C . LYS A 1 210 ? 7.634 19.895 13.370 1.00 94.94 210 LYS A C 1
ATOM 1765 O O . LYS A 1 210 ? 6.497 19.528 13.641 1.00 94.94 210 LYS A O 1
ATOM 1770 N N . GLU A 1 211 ? 8.540 19.083 12.829 1.00 93.81 211 GLU A N 1
ATOM 1771 C CA . GLU A 1 211 ? 8.231 17.693 12.447 1.00 93.81 211 GLU A CA 1
ATOM 1772 C C . GLU A 1 211 ? 7.782 16.864 13.662 1.00 93.81 211 GLU A C 1
ATOM 1774 O O . GLU A 1 211 ? 6.804 16.120 13.603 1.00 93.81 211 GLU A O 1
ATOM 1779 N N . LEU A 1 212 ? 8.443 17.029 14.815 1.00 96.38 212 LEU A N 1
ATOM 1780 C CA . LEU A 1 212 ? 8.053 16.321 16.036 1.00 96.38 212 LEU A CA 1
ATOM 1781 C C . LEU A 1 212 ? 6.675 16.769 16.542 1.00 96.38 212 LEU A C 1
ATOM 1783 O O . LEU A 1 212 ? 5.933 15.963 17.108 1.00 96.38 212 LEU A O 1
ATOM 1787 N N . LYS A 1 213 ? 6.344 18.053 16.376 1.00 97.25 213 LYS A N 1
ATOM 1788 C CA . LYS A 1 213 ? 5.027 18.593 16.707 1.00 97.25 213 LYS A CA 1
ATOM 1789 C C . LYS A 1 213 ? 3.950 18.001 15.795 1.00 97.25 213 LYS A C 1
ATOM 1791 O O . LYS A 1 213 ? 2.959 17.518 16.329 1.00 97.25 213 LYS A O 1
ATOM 1796 N N . GLU A 1 214 ? 4.172 17.955 14.483 1.00 95.69 214 GLU A N 1
ATOM 1797 C CA . GLU A 1 214 ? 3.223 17.377 13.517 1.00 95.69 214 GLU A CA 1
ATOM 1798 C C . GLU A 1 214 ? 2.929 15.897 13.819 1.00 95.69 214 GLU A C 1
ATOM 1800 O O . GLU A 1 214 ? 1.769 15.492 13.848 1.00 95.69 214 GLU A O 1
ATOM 1805 N N . VAL A 1 215 ? 3.952 15.096 14.153 1.00 96.19 215 VAL A N 1
ATOM 1806 C CA . VAL A 1 215 ? 3.752 13.686 14.545 1.00 96.19 215 VAL A CA 1
ATOM 1807 C C . VAL A 1 215 ? 2.907 13.562 15.821 1.00 96.19 215 VAL A C 1
ATOM 1809 O O . VAL A 1 215 ? 2.037 12.698 15.899 1.00 96.19 215 VAL A O 1
ATOM 1812 N N . LYS A 1 216 ? 3.137 14.423 16.822 1.00 97.88 216 LYS A N 1
ATOM 1813 C CA . LYS A 1 216 ? 2.361 14.424 18.078 1.00 97.88 216 LYS A CA 1
ATOM 1814 C C . LYS A 1 216 ? 0.924 14.902 17.880 1.00 97.88 216 LYS A C 1
ATOM 1816 O O . LYS A 1 216 ? 0.025 14.405 18.550 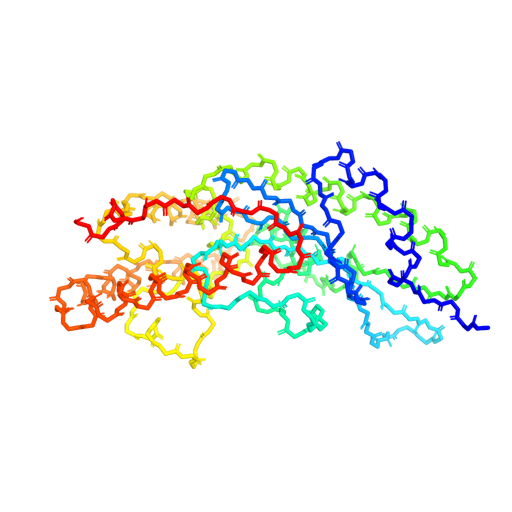1.00 97.88 216 LYS A O 1
ATOM 1821 N N . GLU A 1 217 ? 0.710 15.890 17.016 1.00 97.75 217 GLU A N 1
ATOM 1822 C CA . GLU A 1 217 ? -0.629 16.368 16.665 1.00 97.75 217 GLU A CA 1
ATOM 1823 C C . GLU A 1 217 ? -1.414 15.256 15.968 1.00 97.75 217 GLU A C 1
ATOM 1825 O O . GLU A 1 217 ? -2.502 14.918 16.431 1.00 97.75 217 GLU A O 1
ATOM 1830 N N . TRP A 1 218 ? -0.806 14.589 14.980 1.00 96.38 218 TRP A N 1
ATOM 1831 C CA . TRP A 1 218 ? -1.414 13.440 14.311 1.00 96.38 218 TRP A CA 1
ATOM 1832 C C . TRP A 1 218 ? -1.740 12.294 15.281 1.00 96.38 218 TRP A C 1
ATOM 1834 O O . TRP A 1 218 ? -2.840 11.747 15.233 1.00 96.38 218 TRP A O 1
ATOM 1844 N N . GLU A 1 219 ? -0.827 11.958 16.198 1.00 97.81 219 GLU A N 1
ATOM 1845 C CA . GLU A 1 219 ? -1.059 10.941 17.233 1.00 97.81 219 GLU A CA 1
ATOM 1846 C C . GLU A 1 219 ? -2.301 11.254 18.082 1.00 97.81 219 GLU A C 1
ATOM 1848 O O . GLU A 1 219 ? -3.172 10.402 18.274 1.00 97.81 219 GLU A O 1
ATOM 1853 N N . ASN A 1 220 ? -2.401 12.493 18.568 1.00 97.88 220 ASN A N 1
ATOM 1854 C CA . ASN A 1 220 ? -3.510 12.921 19.415 1.00 97.88 220 ASN A CA 1
ATOM 1855 C C . ASN A 1 220 ? -4.846 12.930 18.662 1.00 97.88 220 ASN A C 1
ATOM 1857 O O . ASN A 1 220 ? -5.849 12.464 19.207 1.00 97.88 220 ASN A O 1
ATOM 1861 N N . GLU A 1 221 ? -4.864 13.455 17.434 1.00 96.19 221 GLU A N 1
ATOM 1862 C CA . GLU A 1 221 ? -6.058 13.490 16.583 1.00 96.19 221 GLU A CA 1
ATOM 1863 C C . GLU A 1 221 ? -6.543 12.076 16.271 1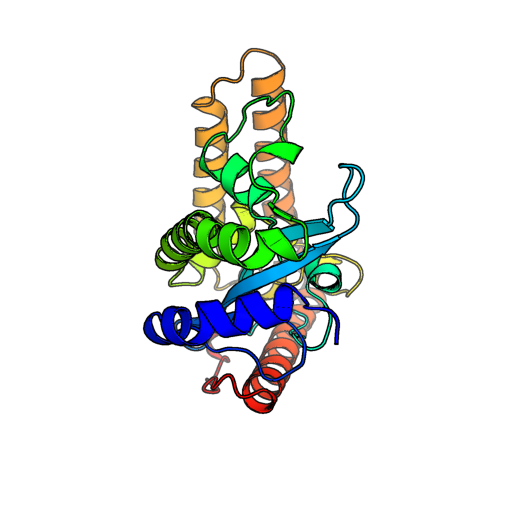.00 96.19 221 GLU A C 1
ATOM 1865 O O . GLU A 1 221 ? -7.701 11.753 16.527 1.00 96.19 221 GLU A O 1
ATOM 1870 N N . LEU A 1 222 ? -5.639 11.187 15.849 1.00 95.88 222 LEU A N 1
ATOM 1871 C CA . LEU A 1 222 ? -5.979 9.807 15.519 1.00 95.88 222 LEU A CA 1
ATOM 1872 C C . LEU A 1 222 ? -6.608 9.071 16.709 1.00 95.88 222 LEU A C 1
ATOM 1874 O O . LEU A 1 222 ? -7.607 8.370 16.538 1.00 95.88 222 LEU A O 1
ATOM 1878 N N . TYR A 1 223 ? -6.055 9.208 17.919 1.00 97.12 223 TYR A N 1
ATOM 1879 C CA . TYR A 1 223 ? -6.611 8.545 19.104 1.00 97.12 223 TYR A CA 1
ATOM 1880 C C . TYR A 1 223 ? -7.960 9.110 19.527 1.00 97.12 223 TYR A C 1
ATOM 1882 O O . TYR A 1 223 ? -8.846 8.342 19.913 1.00 97.12 223 TYR A O 1
ATOM 1890 N N . LYS A 1 224 ? -8.115 10.434 19.462 1.00 97.00 224 LYS A N 1
ATOM 1891 C CA . LYS A 1 224 ? -9.380 11.098 19.760 1.00 97.00 224 LYS A CA 1
ATOM 1892 C C . LYS A 1 224 ? -10.464 10.622 18.793 1.00 97.00 224 LYS A C 1
ATOM 1894 O O . LYS A 1 224 ? -11.495 10.125 19.244 1.00 97.00 224 LYS A O 1
ATOM 1899 N N . ASP A 1 225 ? -10.192 10.693 17.495 1.00 96.12 225 ASP A N 1
ATOM 1900 C CA . ASP A 1 225 ? -11.135 10.316 16.445 1.00 96.12 225 ASP A CA 1
ATOM 1901 C C . ASP A 1 225 ? -11.513 8.837 16.546 1.00 96.12 225 ASP A C 1
ATOM 1903 O O . ASP A 1 225 ? -12.697 8.494 16.526 1.00 96.12 225 ASP A O 1
ATOM 1907 N N . ARG A 1 226 ? -10.525 7.956 16.771 1.00 95.69 226 ARG A N 1
ATOM 1908 C CA . ARG A 1 226 ? -10.764 6.520 16.974 1.00 95.69 226 ARG A CA 1
ATOM 1909 C C . ARG A 1 226 ? -11.719 6.276 18.139 1.00 95.69 226 ARG A C 1
ATOM 1911 O O . ARG A 1 226 ? -12.620 5.444 18.031 1.00 95.69 226 ARG A O 1
ATOM 1918 N N . ALA A 1 227 ? -11.511 6.964 19.261 1.00 95.62 227 ALA A N 1
ATOM 1919 C CA . ALA A 1 227 ? -12.347 6.808 20.445 1.00 95.62 227 ALA A CA 1
ATOM 1920 C C . ALA A 1 227 ? -13.783 7.293 20.192 1.00 95.62 227 ALA A C 1
ATOM 1922 O O . ALA A 1 227 ? -14.733 6.582 20.528 1.00 95.62 227 ALA A O 1
ATOM 1923 N N . GLU A 1 228 ? -13.947 8.459 19.563 1.00 95.88 228 GLU A N 1
ATOM 1924 C CA . GLU A 1 228 ? -15.257 9.010 19.193 1.00 95.88 228 GLU A CA 1
ATOM 1925 C C . GLU A 1 228 ? -16.007 8.068 18.239 1.00 95.88 228 GLU A C 1
ATOM 1927 O O . GLU A 1 228 ? -17.171 7.725 18.472 1.00 95.88 228 GLU A O 1
ATOM 1932 N N . MET A 1 229 ? -15.307 7.565 17.223 1.00 93.56 229 MET A N 1
ATOM 1933 C CA . MET A 1 229 ? -15.840 6.651 16.222 1.00 93.56 229 MET A CA 1
ATOM 1934 C C . MET A 1 229 ? -16.265 5.298 16.817 1.00 93.56 229 MET A C 1
ATOM 1936 O O . MET A 1 229 ? -17.328 4.781 16.486 1.00 93.56 229 MET A O 1
ATOM 1940 N N . GLN A 1 230 ? -15.480 4.720 17.733 1.00 93.12 230 GLN A N 1
ATOM 1941 C CA . GLN A 1 230 ? -15.787 3.418 18.346 1.00 93.12 230 GLN A CA 1
ATOM 1942 C C . GLN A 1 230 ? -16.908 3.460 19.402 1.00 93.12 230 GLN A C 1
ATOM 1944 O O . GLN A 1 230 ? -17.516 2.417 19.687 1.00 93.12 230 GLN A O 1
ATOM 1949 N N . ILE A 1 231 ? -17.167 4.626 20.007 1.00 94.88 231 ILE A N 1
ATOM 1950 C CA . ILE A 1 231 ? -18.255 4.827 20.981 1.00 94.88 231 ILE A CA 1
ATOM 1951 C C . ILE A 1 231 ? -19.583 5.126 20.272 1.00 94.88 231 ILE A C 1
ATOM 1953 O O . ILE A 1 231 ? -20.642 4.745 20.777 1.00 94.88 231 ILE A O 1
ATOM 1957 N N . ASN A 1 232 ? -19.552 5.756 19.094 1.00 95.69 232 ASN A N 1
ATOM 1958 C CA . ASN A 1 232 ? -20.746 5.955 18.280 1.00 95.69 232 ASN A CA 1
ATOM 1959 C C . ASN A 1 232 ? -21.208 4.623 17.666 1.00 95.69 232 ASN A C 1
ATOM 1961 O O . ASN A 1 232 ? -20.654 4.148 16.677 1.00 95.69 232 ASN A O 1
ATOM 1965 N N . GLN A 1 233 ? -22.251 4.031 18.252 1.00 94.00 233 GLN A N 1
ATOM 1966 C CA . GLN A 1 233 ? -22.777 2.733 17.831 1.00 94.00 233 GLN A CA 1
ATOM 1967 C C . GLN A 1 233 ? -23.177 2.707 16.350 1.00 94.00 233 GLN A C 1
ATOM 1969 O O . GLN A 1 233 ? -22.779 1.790 15.640 1.00 94.00 233 GLN A O 1
ATOM 1974 N N . GLN A 1 234 ? -23.911 3.720 15.880 1.00 95.75 234 GLN A N 1
ATOM 1975 C CA . GLN A 1 234 ? -24.397 3.778 14.501 1.00 95.75 234 GLN A CA 1
ATOM 1976 C C . GLN A 1 234 ? -23.234 3.816 13.503 1.00 95.75 234 GLN A C 1
ATOM 1978 O O . GLN A 1 234 ? -23.190 3.013 12.573 1.00 95.75 234 GLN A O 1
ATOM 1983 N N . ASN A 1 235 ? -22.278 4.723 13.714 1.00 94.88 235 ASN A N 1
ATOM 1984 C CA . ASN A 1 235 ? -21.138 4.875 12.814 1.00 94.88 235 ASN A CA 1
ATOM 1985 C C . ASN A 1 235 ? -20.241 3.630 12.838 1.00 94.88 235 ASN A C 1
ATOM 1987 O O . ASN A 1 235 ? -19.789 3.171 11.789 1.00 94.88 235 ASN A O 1
ATOM 1991 N N . TYR A 1 236 ? -20.001 3.054 14.020 1.00 95.12 236 TYR A N 1
ATOM 1992 C CA . TYR A 1 236 ? -19.189 1.848 14.147 1.00 95.12 236 TYR A CA 1
ATOM 1993 C C . TYR A 1 236 ? -19.837 0.648 13.445 1.00 95.12 236 TYR A C 1
ATOM 1995 O O . TYR A 1 236 ? -19.166 -0.046 12.684 1.00 95.12 236 TYR A O 1
ATOM 2003 N N . GLU A 1 237 ? -21.137 0.415 13.653 1.00 94.88 237 GLU A N 1
ATOM 2004 C CA . GLU A 1 237 ? -21.881 -0.660 12.982 1.00 94.88 237 GLU A CA 1
ATOM 2005 C C . GLU A 1 237 ? -21.869 -0.488 11.458 1.00 94.88 237 GLU A C 1
ATOM 2007 O O . GLU A 1 237 ? -21.592 -1.452 10.741 1.00 94.88 237 GLU A O 1
ATOM 2012 N N . GLN A 1 238 ? -22.065 0.740 10.963 1.00 95.31 238 GLN A N 1
ATOM 2013 C CA . GLN A 1 238 ? -21.949 1.054 9.538 1.00 95.31 238 GLN A CA 1
ATOM 2014 C C . GLN A 1 238 ? -20.548 0.741 8.997 1.00 95.31 238 GLN A C 1
ATOM 2016 O O . GLN A 1 238 ? -20.424 0.073 7.972 1.00 95.31 238 GLN A O 1
ATOM 2021 N N . GLY A 1 239 ? -19.487 1.174 9.682 1.00 94.69 239 GLY A N 1
ATOM 2022 C CA . GLY A 1 239 ? -18.110 0.903 9.259 1.00 94.69 239 GLY A CA 1
ATOM 2023 C C . GLY A 1 239 ? -17.787 -0.592 9.231 1.00 94.69 239 GLY A C 1
ATOM 2024 O O . GLY A 1 239 ? -17.128 -1.076 8.313 1.00 94.69 239 GLY A O 1
ATOM 2025 N N . MET A 1 240 ? -18.293 -1.352 10.203 1.00 95.38 240 MET A N 1
ATOM 2026 C CA . MET A 1 240 ? -18.139 -2.807 10.238 1.00 95.38 240 MET A CA 1
ATOM 2027 C C . MET A 1 240 ? -18.915 -3.505 9.117 1.00 95.38 240 MET A C 1
ATOM 2029 O O . MET A 1 240 ? -18.424 -4.481 8.551 1.00 95.38 240 MET A O 1
ATOM 2033 N N . GLN A 1 241 ? -20.099 -3.006 8.760 1.00 95.31 241 GLN A N 1
ATOM 2034 C CA . GLN A 1 241 ? -20.835 -3.497 7.599 1.00 95.31 241 GLN A CA 1
ATOM 2035 C C . GLN A 1 241 ? -20.067 -3.222 6.298 1.00 95.31 241 GLN A C 1
ATOM 2037 O O . GLN A 1 241 ? -19.832 -4.156 5.531 1.00 95.31 241 GLN A O 1
ATOM 2042 N N . LEU A 1 242 ? -19.617 -1.981 6.086 1.00 95.44 242 LEU A N 1
ATOM 2043 C CA . LEU A 1 242 ? -18.831 -1.596 4.910 1.00 95.44 242 LEU A CA 1
ATOM 2044 C C . LEU A 1 242 ? -17.585 -2.473 4.772 1.00 95.44 242 LEU A C 1
ATOM 2046 O O . LEU A 1 242 ? -17.350 -3.032 3.706 1.00 95.44 242 LEU A O 1
ATOM 2050 N N . LEU A 1 243 ? -16.848 -2.702 5.860 1.00 95.94 243 LEU A N 1
ATOM 2051 C CA . LEU A 1 243 ? -15.672 -3.572 5.863 1.00 95.94 243 LEU A CA 1
ATOM 2052 C C . LEU A 1 243 ? -15.970 -4.998 5.356 1.00 95.94 243 LEU A C 1
ATOM 2054 O O . LEU A 1 243 ? -15.152 -5.576 4.638 1.00 95.94 243 LEU A O 1
ATOM 2058 N N . ARG A 1 244 ? -17.135 -5.572 5.698 1.00 96.06 244 ARG A N 1
ATOM 2059 C CA . ARG A 1 244 ? -17.565 -6.881 5.165 1.00 96.06 244 ARG A CA 1
ATOM 2060 C C . ARG A 1 244 ? -17.870 -6.808 3.672 1.00 96.06 244 ARG A C 1
ATOM 2062 O O . ARG A 1 244 ? -17.431 -7.673 2.922 1.00 96.06 244 ARG A O 1
ATOM 2069 N N . GLU A 1 245 ? -18.582 -5.771 3.239 1.00 95.69 245 GLU A N 1
ATOM 2070 C CA . GLU A 1 245 ? -18.906 -5.556 1.823 1.00 95.69 245 GLU A CA 1
ATOM 2071 C C . GLU A 1 245 ? -17.638 -5.374 0.977 1.00 95.69 245 GLU A C 1
ATOM 2073 O O . GLU A 1 245 ? -17.542 -5.900 -0.131 1.00 95.69 245 GLU A O 1
ATOM 2078 N N . HIS A 1 246 ? -16.648 -4.662 1.519 1.00 95.69 246 HIS A N 1
ATOM 2079 C CA . HIS A 1 246 ? -15.340 -4.456 0.905 1.00 95.69 246 HIS A CA 1
ATOM 2080 C C . HIS A 1 246 ? -14.607 -5.781 0.724 1.00 95.69 246 HIS A C 1
ATOM 2082 O O . HIS A 1 246 ? -14.198 -6.112 -0.389 1.00 95.69 246 HIS A O 1
ATOM 2088 N N . TYR A 1 247 ? -14.522 -6.567 1.801 1.00 97.31 247 TYR A N 1
ATOM 2089 C CA . TYR A 1 247 ? -13.941 -7.903 1.770 1.00 97.31 247 TYR A CA 1
ATOM 2090 C C . TYR A 1 247 ? -14.584 -8.776 0.689 1.00 97.31 247 TYR A C 1
ATOM 2092 O O . TYR A 1 247 ? -13.891 -9.285 -0.192 1.00 97.31 247 TYR A O 1
ATOM 2100 N N . ASP A 1 248 ? -15.909 -8.906 0.707 1.00 96.69 248 ASP A N 1
ATOM 2101 C CA . ASP A 1 248 ? -16.629 -9.776 -0.221 1.00 96.69 248 ASP A CA 1
ATOM 2102 C C . ASP A 1 248 ? -16.423 -9.353 -1.684 1.00 96.69 248 ASP A C 1
ATOM 2104 O O . ASP A 1 248 ? -16.038 -10.177 -2.521 1.00 96.69 248 ASP A O 1
ATOM 2108 N N . ARG A 1 249 ? -16.586 -8.057 -1.980 1.00 97.19 249 ARG A N 1
ATOM 2109 C CA . ARG A 1 249 ? -16.369 -7.495 -3.322 1.00 97.19 249 ARG A CA 1
ATOM 2110 C C . ARG A 1 249 ? -14.945 -7.736 -3.816 1.00 97.19 249 ARG A C 1
ATOM 2112 O O . ARG A 1 249 ? -14.746 -8.129 -4.966 1.00 97.19 249 ARG A O 1
ATOM 2119 N N . ASN A 1 250 ? -13.948 -7.492 -2.971 1.00 97.50 250 ASN A N 1
ATOM 2120 C CA . ASN A 1 250 ? -12.548 -7.600 -3.363 1.00 97.50 250 ASN A CA 1
ATOM 2121 C C . ASN A 1 250 ? -12.129 -9.048 -3.601 1.00 97.50 250 ASN A C 1
ATOM 2123 O O . ASN A 1 250 ? -11.418 -9.322 -4.566 1.00 97.50 250 ASN A O 1
ATOM 2127 N N . ILE A 1 251 ? -12.590 -9.985 -2.770 1.00 97.69 251 ILE A N 1
ATOM 2128 C CA . ILE A 1 251 ? -12.334 -11.416 -2.968 1.00 97.69 251 ILE A CA 1
ATOM 2129 C C . ILE A 1 251 ? -12.922 -11.886 -4.301 1.00 97.69 251 ILE A C 1
ATOM 2131 O O . ILE A 1 251 ? -12.251 -12.599 -5.053 1.00 97.69 251 ILE A O 1
ATOM 2135 N N . GLU A 1 252 ? -14.148 -11.475 -4.627 1.00 97.50 252 GLU A N 1
ATOM 2136 C CA . GLU A 1 252 ? -14.777 -11.793 -5.913 1.00 97.50 252 GLU A CA 1
ATOM 2137 C C . GLU A 1 252 ? -13.999 -11.195 -7.090 1.00 97.50 252 GLU A C 1
ATOM 2139 O O . GLU A 1 252 ? -13.691 -11.903 -8.055 1.00 97.50 252 GLU A O 1
ATOM 2144 N N . TYR A 1 253 ? -13.617 -9.919 -6.991 1.00 97.50 253 TYR A N 1
ATOM 2145 C CA . TYR A 1 253 ? -12.833 -9.234 -8.015 1.00 97.50 253 TYR A CA 1
ATOM 2146 C C . TYR A 1 253 ? -11.483 -9.919 -8.268 1.00 97.50 253 TYR A C 1
ATOM 2148 O O . TYR A 1 253 ? -11.171 -10.270 -9.410 1.00 97.50 253 TYR A O 1
ATOM 2156 N N . LEU A 1 254 ? -10.698 -10.141 -7.208 1.00 97.44 254 LEU A N 1
ATOM 2157 C CA . LEU A 1 254 ? -9.364 -10.743 -7.266 1.00 97.44 254 LEU A CA 1
ATOM 2158 C C . LEU A 1 254 ? -9.411 -12.140 -7.896 1.00 97.44 254 LEU A C 1
ATOM 2160 O O . LEU A 1 254 ? -8.667 -12.420 -8.843 1.00 97.44 254 LEU A O 1
ATOM 2164 N N . ASN A 1 255 ? -10.348 -12.980 -7.448 1.00 96.25 255 ASN A N 1
ATOM 2165 C CA . ASN A 1 255 ? -10.553 -14.307 -8.023 1.00 96.25 255 ASN A CA 1
ATOM 2166 C C . ASN A 1 255 ? -10.966 -14.224 -9.503 1.00 96.25 255 ASN A C 1
ATOM 2168 O O . ASN A 1 255 ? -10.444 -14.972 -10.335 1.00 96.25 255 ASN A O 1
ATOM 2172 N N . GLY A 1 256 ? -11.826 -13.264 -9.865 1.00 95.31 256 GLY A N 1
ATOM 2173 C CA . GLY A 1 256 ? -12.251 -13.015 -11.246 1.00 95.31 256 GLY A CA 1
ATOM 2174 C C . GLY A 1 256 ? -11.100 -12.670 -12.200 1.00 95.31 256 GLY A C 1
ATOM 2175 O O . GLY A 1 256 ? -11.110 -13.077 -13.366 1.00 95.31 256 GLY A O 1
ATOM 2176 N N . ILE A 1 257 ? -10.060 -11.989 -11.712 1.00 94.69 257 ILE A N 1
ATOM 2177 C CA . ILE A 1 257 ? -8.861 -11.644 -12.498 1.00 94.69 257 ILE A CA 1
ATOM 2178 C C . ILE A 1 257 ? -7.713 -12.657 -12.355 1.00 94.69 257 ILE A C 1
ATOM 2180 O O . ILE A 1 257 ? -6.654 -12.480 -12.964 1.00 94.69 257 ILE A O 1
ATOM 2184 N N . GLY A 1 258 ? -7.939 -13.766 -11.644 1.00 91.62 258 GLY A N 1
ATOM 2185 C CA . GLY A 1 258 ? -6.998 -14.881 -11.517 1.00 91.62 258 GLY A CA 1
ATOM 2186 C C . GLY A 1 258 ? -5.975 -14.745 -10.389 1.00 91.62 258 GLY A C 1
ATOM 2187 O O . GLY A 1 258 ? -4.944 -15.412 -10.446 1.00 91.62 258 GLY A O 1
ATOM 2188 N N . ILE A 1 259 ? -6.240 -13.900 -9.393 1.00 95.44 259 ILE A N 1
ATOM 2189 C CA . ILE A 1 259 ? -5.498 -13.857 -8.131 1.00 95.44 259 ILE A CA 1
ATOM 2190 C C . ILE A 1 259 ? -6.299 -14.701 -7.142 1.00 95.44 259 ILE A C 1
ATOM 2192 O O . ILE A 1 259 ? -7.345 -14.268 -6.668 1.00 95.44 259 ILE A O 1
ATOM 2196 N N . ALA A 1 260 ? -5.847 -15.929 -6.897 1.00 94.31 260 ALA A N 1
ATOM 2197 C CA . ALA A 1 260 ? -6.574 -16.871 -6.057 1.00 94.31 260 ALA A CA 1
ATOM 2198 C C . ALA A 1 260 ? -6.518 -16.427 -4.593 1.00 94.31 260 ALA A C 1
ATOM 2200 O O . ALA A 1 260 ? -5.455 -16.490 -3.979 1.00 94.31 260 ALA A O 1
ATOM 2201 N N . VAL A 1 261 ? -7.655 -15.994 -4.052 1.00 96.00 261 VAL A N 1
ATOM 2202 C CA . VAL A 1 261 ? -7.807 -15.681 -2.631 1.00 96.00 261 VAL A CA 1
ATOM 2203 C C . VAL A 1 261 ? -8.863 -16.592 -2.034 1.00 96.00 261 VAL A C 1
ATOM 2205 O O . VAL A 1 261 ? -10.009 -16.625 -2.494 1.00 96.00 261 VAL A O 1
ATOM 2208 N N . GLU A 1 262 ? -8.476 -17.332 -1.000 1.00 94.69 262 GLU A N 1
ATOM 2209 C CA . GLU A 1 262 ? -9.399 -18.180 -0.258 1.00 94.69 262 GLU A CA 1
ATOM 2210 C C . GLU A 1 262 ? -10.317 -17.321 0.609 1.00 94.69 262 GLU A C 1
ATOM 2212 O O . GLU A 1 262 ? -9.868 -16.492 1.404 1.00 94.69 262 GLU A O 1
ATOM 2217 N N . ARG A 1 263 ? -11.627 -17.532 0.465 1.00 94.19 263 ARG A N 1
ATOM 2218 C CA . ARG A 1 263 ? -12.612 -16.875 1.320 1.00 94.19 263 ARG A CA 1
ATOM 2219 C C . ARG A 1 263 ? -12.541 -17.486 2.717 1.00 94.19 263 ARG A C 1
ATOM 2221 O O . ARG A 1 263 ? -12.643 -18.703 2.862 1.00 94.19 263 ARG A O 1
ATOM 2228 N N . ARG A 1 264 ? -12.403 -16.638 3.733 1.00 92.88 264 ARG A N 1
ATOM 2229 C CA . ARG A 1 264 ? -12.414 -17.011 5.148 1.00 92.88 264 ARG A CA 1
ATOM 2230 C C . ARG A 1 264 ? -13.656 -16.453 5.824 1.00 92.88 264 ARG A C 1
ATOM 2232 O O . ARG A 1 264 ? -14.201 -15.438 5.394 1.00 92.88 264 ARG A O 1
ATOM 2239 N N . ASP A 1 265 ? -14.092 -17.118 6.886 1.00 91.75 265 ASP A N 1
ATOM 2240 C CA . ASP A 1 265 ? -15.027 -16.496 7.814 1.00 91.75 265 ASP A CA 1
ATOM 2241 C C . ASP A 1 265 ? -14.285 -15.368 8.534 1.00 91.75 265 ASP A C 1
ATOM 2243 O O . ASP A 1 265 ? -13.240 -15.598 9.142 1.00 91.75 265 ASP A O 1
ATOM 2247 N N . ILE A 1 266 ? -14.797 -14.150 8.383 1.00 93.44 266 ILE A N 1
ATOM 2248 C CA . ILE A 1 266 ? -14.242 -12.939 8.987 1.00 93.44 266 ILE A CA 1
ATOM 2249 C C . ILE A 1 266 ? -15.058 -12.484 10.196 1.00 93.44 266 ILE A C 1
ATOM 2251 O O . ILE A 1 266 ? -14.866 -11.375 10.677 1.00 93.44 266 ILE A O 1
ATOM 2255 N N . THR A 1 267 ? -16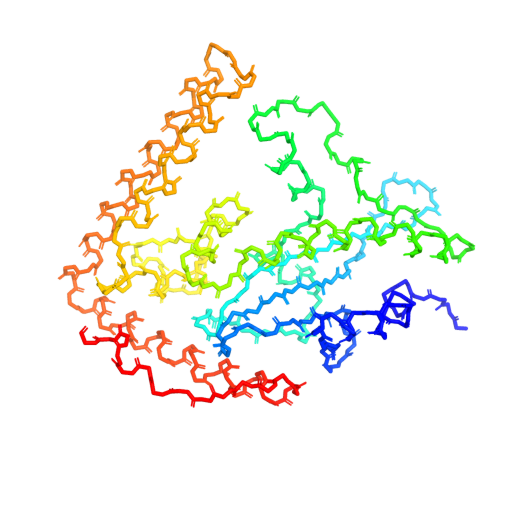.011 -13.285 10.680 1.00 90.31 267 THR A N 1
ATOM 2256 C CA . THR A 1 267 ? -16.865 -12.917 11.822 1.00 90.31 267 THR A CA 1
ATOM 2257 C C . THR A 1 267 ? -16.044 -12.645 13.082 1.00 90.31 267 THR A C 1
ATOM 2259 O O . THR A 1 267 ? -16.348 -11.700 13.809 1.00 90.31 267 THR A O 1
ATOM 2262 N N . ASP A 1 268 ? -14.916 -13.344 13.236 1.00 89.12 268 ASP A N 1
ATOM 2263 C CA . ASP A 1 268 ? -13.918 -13.104 14.279 1.00 89.12 268 ASP A CA 1
ATOM 2264 C C . ASP A 1 268 ? -13.398 -11.658 14.295 1.00 89.12 268 ASP A C 1
ATOM 2266 O O . ASP A 1 268 ? -12.962 -11.173 15.343 1.00 89.12 268 ASP A O 1
ATOM 2270 N N . LEU A 1 269 ? -13.478 -10.939 13.171 1.00 88.44 269 LEU A N 1
ATOM 2271 C CA . LEU A 1 269 ? -13.061 -9.549 13.086 1.00 88.44 269 LEU A CA 1
ATOM 2272 C C . LEU A 1 269 ? -14.032 -8.572 13.766 1.00 88.44 269 LEU A C 1
ATOM 2274 O O . LEU A 1 269 ? -13.586 -7.477 14.115 1.00 88.44 269 LEU A O 1
ATOM 2278 N N . PHE A 1 270 ? -15.305 -8.940 13.946 1.00 82.81 270 PHE A N 1
ATOM 2279 C CA . PHE A 1 270 ? -16.398 -8.006 14.253 1.00 82.81 270 PHE A CA 1
ATOM 2280 C C . PHE A 1 270 ? -17.043 -8.177 15.629 1.00 82.81 270 PHE A C 1
ATOM 2282 O O . PHE A 1 270 ? -17.764 -7.266 16.038 1.00 82.81 270 PHE A O 1
ATOM 2289 N N . ASP A 1 271 ? -16.796 -9.294 16.323 1.00 64.25 271 ASP A N 1
ATOM 2290 C CA . ASP A 1 271 ? -17.298 -9.488 17.698 1.00 64.25 271 ASP A CA 1
ATOM 2291 C C . ASP A 1 271 ? -16.560 -8.629 18.735 1.00 64.25 271 ASP A C 1
ATOM 2293 O O . ASP A 1 271 ? -15.324 -8.469 18.581 1.00 64.25 271 ASP A O 1
#

Foldseek 3Di:
DQDDLLVVLCVVCVVVVVVVQWHQFPEDFSWTWHDAPLWKIKIWGKDWDPDPDPPWTKIWIKIFIDTLLFLDDDPHDYCVVVVLGIFTLLLVVCLVPPNLHDDPDSVPPGMQIDDSVCSVVSSVVCVVSVVVSVVLVVQQRDVLSNCLCCVRGNVQLAAQALCCLDPPGSNGRHLLCLFPPNDPVSVVVSLVVQLVSLVPHPDDDPSSVVSNVVSVVVSVNRVVRSVVQVVPPVSNVSSVVSSVVSSVVSCVVCVVRPNHRDDDPCVVSHD

Radius of gyration: 19.73 Å; chains: 1; bounding box: 44×43×55 Å

Organism: NCBI:txid33043

Secondary structure (DSSP, 8-state):
----HHHHHHHHHHHHHHTTT-EEPSSSS--EEEEETTTEEEEEEEEEE--SSTT-EEEEEEEEEEETTSS----SS-GGGGTTT-EEHHHHHHHHHSTT---S-GGGSS-EEE-STTHHHHHHHHHHHHHHHHHHHTT--SHHHHHHHHHHH-GGG---SGGGGSTTSS-TTHHHHHSTTS-HHHHHHHHHHHHHHHHTSS--HHHHHHHHHHHHHHHHHHHHHHHHHHH-HHHHHHHHHHHHHHHHHHHHHHHHTT--------GGGT-

Sequence (271 aa):
MTRNIQREFVKYYKERLESLGFIKVKGRQPYFVRLVNNEIIHILTLDTGMSAKDGYKVAHLECGIATVYRQEINFSVTPKHNNDWLVDYTKFFRKKNFSNQVIEYPRDLKMYYYKEETMDEIIGEMWIGISDMIKEFDNVQNMENTLNWLMRYNPGNIIQSDWSLTDDCIAEESLYYLRKKFPLSAFQQNFEELKNEVINSPLVGDEKEKELKEVKEWENELYKDRAEMQINQQNYEQGMQLLREHYDRNIEYLNGIGIAVERRDITDLFD

pLDDT: mean 92.24, std 7.63, range [54.31, 98.56]